Protein AF-0000000086129970 (afdb_homodimer)

Solvent-accessible surface area (backbone atoms only — not comparable to full-atom values): 20058 Å² total; per-residue (Å²): 124,84,71,70,52,75,47,80,44,80,54,98,90,48,38,33,34,40,33,44,43,71,89,73,56,58,63,66,61,52,37,52,46,28,53,32,78,85,30,66,66,49,63,55,62,57,71,70,55,44,50,48,29,55,74,30,36,48,48,42,35,30,26,45,50,43,75,61,57,70,84,74,54,55,85,82,52,65,85,61,85,54,56,46,72,43,78,46,32,34,35,34,29,41,23,25,82,36,40,42,32,38,52,43,78,62,51,60,43,74,94,60,53,95,69,57,51,68,58,52,51,50,51,56,53,45,54,57,54,71,66,34,76,57,16,27,35,34,37,34,76,45,59,46,69,68,57,49,51,51,42,29,72,73,60,57,36,41,54,44,69,80,73,45,80,58,86,58,55,42,52,32,30,26,75,30,83,45,40,71,120,125,84,70,68,52,75,47,78,45,80,54,97,90,48,40,34,34,42,33,44,42,72,90,74,54,57,63,66,64,52,35,50,44,28,54,31,78,85,31,68,66,49,61,54,63,56,70,70,54,44,51,48,29,54,74,30,36,49,48,42,35,30,25,44,49,42,74,61,56,70,85,75,53,54,86,82,52,66,84,60,86,54,59,48,73,42,78,45,31,33,36,33,30,40,23,25,84,37,38,41,34,38,52,44,76,64,51,61,42,74,94,60,53,96,67,57,50,68,59,52,51,50,50,57,52,45,55,57,55,72,67,35,76,55,17,28,35,36,38,34,76,44,58,46,69,69,58,48,52,51,43,29,72,74,59,58,35,42,53,43,70,79,72,45,80,58,86,57,54,40,53,33,29,26,75,32,83,44,40,72,120

Radius of gyration: 23.15 Å; Cα contacts (8 Å, |Δi|>4): 644; chains: 2; bounding box: 37×80×66 Å

Sequence (362 aa):
MAGPHSWTHHGVDATYMCSTDSTILDLQALNAALGSDMLWWATALSEDRLKTMVDNCLVFAVYHVQVASLFSIRPIDPVADSQKRTMIGAARLITDRVTFGYLTDVYMLKEHQQRGLGTFLMKCLNEVLDSWPDLRALWILSSSPESRKLYEKIFGTVDFFEENSDPNLRLLEKKGPRSNHMAGPHSWTHHGVDATYMCSTDSTILDLQALNAALGSDMLWWATALSEDRLKTMVDNCLVFAVYHVQVASLFSIRPIDPVADSQKRTMIGAARLITDRVTFGYLTDVYMLKEHQQRGLGTFLMKCLNEVLDSWPDLRALWILSSSPESRKLYEKIFGTVDFFEENSDPNLRLLEKKGPRSNH

Secondary structure (DSSP, 8-state):
-----EEEEE-SS-EEEEE--GGG--HHHHHHHHTSGGGTT-----HHHHHHHHHTSEEEEEEEEEEPPGGGS-TTS-----EEEEEEEEEEEEE-SSSEEEEEEEEE-GGG-SSSHHHHHHHHHHHHHHT-TT--EEEEEE--HHHHHHHHHHH--EEHHHH---TT-EEEEEE-TT---/-----EEEEE-SS-EEEEE--GGG--HHHHHHHHTSGGGTT-----HHHHHHHHHTSEEEEEEEEEE--GGGS-TTS-----EEEEEEEEEEEEE-SSSEEEEEEEEE-GGG-SSSHHHHHHHHHHHHHHT-TT--EEEEEE--HHHHHHHHHHH--EEHHHH---TT-EEEEEE-TT---

pLDDT: mean 92.07, std 13.01, range [46.22, 98.94]

Structure (mmCIF, N/CA/C/O backbone):
data_AF-0000000086129970-model_v1
#
loop_
_entity.id
_entity.type
_entity.pdbx_description
1 polymer 'N-acetyltransferase domain-containing protein'
#
loop_
_atom_site.group_PDB
_atom_site.id
_atom_site.type_symbol
_atom_site.label_atom_id
_atom_site.label_alt_id
_a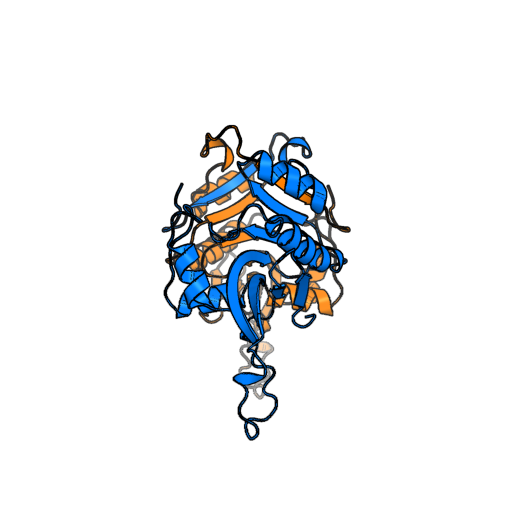tom_site.label_comp_id
_atom_site.label_asym_id
_atom_site.label_entity_id
_atom_site.label_seq_id
_atom_site.pdbx_PDB_ins_code
_atom_site.Cartn_x
_atom_site.Cartn_y
_atom_site.Cartn_z
_atom_site.occupancy
_atom_site.B_iso_or_equiv
_atom_site.auth_seq_id
_atom_site.auth_comp_id
_atom_site.auth_asym_id
_atom_site.auth_atom_id
_atom_site.pdbx_PDB_model_num
ATOM 1 N N . MET A 1 1 ? 14.492 -2.273 9.852 1 52.62 1 MET A N 1
ATOM 2 C CA . MET A 1 1 ? 13.883 -1.057 9.32 1 52.62 1 MET A CA 1
ATOM 3 C C . MET A 1 1 ? 14.492 0.183 9.969 1 52.62 1 MET A C 1
ATOM 5 O O . MET A 1 1 ? 14.914 0.141 11.125 1 52.62 1 MET A O 1
ATOM 9 N N . ALA A 1 2 ? 14.867 1.082 9.117 1 64.81 2 ALA A N 1
ATOM 10 C CA . ALA A 1 2 ? 15.438 2.271 9.75 1 64.81 2 ALA A CA 1
ATOM 11 C C . ALA A 1 2 ? 14.508 2.809 10.836 1 64.81 2 ALA A C 1
ATOM 13 O O . ALA A 1 2 ? 13.289 2.686 10.734 1 64.81 2 ALA A O 1
ATOM 14 N N . GLY A 1 3 ? 14.914 3.035 11.969 1 82 3 GLY A N 1
ATOM 15 C CA . GLY A 1 3 ? 14.195 3.643 13.078 1 82 3 GLY A CA 1
ATOM 16 C C . GLY A 1 3 ? 13.406 4.875 12.672 1 82 3 GLY A C 1
ATOM 17 O O . GLY A 1 3 ? 13.438 5.285 11.508 1 82 3 GLY A O 1
ATOM 18 N N . PRO A 1 4 ? 12.617 5.332 13.539 1 93.62 4 PRO A N 1
ATOM 19 C CA . PRO A 1 4 ? 11.828 6.539 13.273 1 93.62 4 PRO A CA 1
ATOM 20 C C . PRO A 1 4 ? 12.695 7.746 12.922 1 93.62 4 PRO A C 1
ATOM 22 O O . PRO A 1 4 ? 13.859 7.816 13.336 1 93.62 4 PRO A O 1
ATOM 25 N N . HIS A 1 5 ? 12.188 8.57 12.109 1 95.81 5 HIS A N 1
ATOM 26 C CA . HIS A 1 5 ? 12.812 9.828 11.727 1 95.81 5 HIS A CA 1
ATOM 27 C C . HIS A 1 5 ? 12.031 11.016 12.273 1 95.81 5 HIS A C 1
ATOM 29 O O . HIS A 1 5 ? 10.812 10.938 12.438 1 95.81 5 HIS A O 1
ATOM 35 N N . SER A 1 6 ? 12.75 12.094 12.547 1 97.31 6 SER A N 1
ATOM 36 C CA . SER A 1 6 ? 12.125 13.359 12.938 1 97.31 6 SER A CA 1
ATOM 37 C C . SER A 1 6 ? 12.852 14.547 12.312 1 97.31 6 SER A C 1
ATOM 39 O O . SER A 1 6 ? 14.078 14.539 12.195 1 97.31 6 SER A O 1
ATOM 41 N N . TRP A 1 7 ? 12.086 15.547 11.984 1 98.19 7 TRP A N 1
ATOM 42 C CA . TRP A 1 7 ? 12.555 16.797 11.391 1 98.19 7 TRP A CA 1
ATOM 43 C C . TRP A 1 7 ? 11.969 18 12.125 1 98.19 7 TRP A C 1
ATOM 45 O O . TRP A 1 7 ? 10.883 17.906 12.695 1 98.19 7 TRP A O 1
ATOM 55 N N . THR A 1 8 ? 12.688 19.078 12.047 1 97.12 8 THR A N 1
ATOM 56 C CA . THR A 1 8 ? 12.195 20.312 12.648 1 97.12 8 THR A CA 1
ATOM 57 C C . THR A 1 8 ? 12.102 21.422 11.602 1 97.12 8 THR A C 1
ATOM 59 O O . THR A 1 8 ? 12.977 21.531 10.734 1 97.12 8 THR A O 1
ATOM 62 N N . HIS A 1 9 ? 11.039 22.156 11.695 1 96.44 9 HIS A N 1
ATOM 63 C CA . HIS A 1 9 ? 10.797 23.328 10.859 1 96.44 9 HIS A CA 1
ATOM 64 C C . HIS A 1 9 ? 10.539 24.562 11.711 1 96.44 9 HIS A C 1
ATOM 66 O O . HIS A 1 9 ? 9.578 24.609 12.484 1 96.44 9 HIS A O 1
ATOM 72 N N . HIS A 1 10 ? 11.383 25.578 11.516 1 94.06 10 HIS A N 1
ATOM 73 C CA . HIS A 1 10 ? 11.203 26.828 12.234 1 94.06 10 HIS A CA 1
ATOM 74 C C . HIS A 1 10 ? 10.477 27.859 11.367 1 94.06 10 HIS A C 1
ATOM 76 O O . HIS A 1 10 ? 11.047 28.391 10.414 1 94.06 10 HIS A O 1
ATOM 82 N N . GLY A 1 11 ? 9.203 28.031 11.711 1 88 11 GLY A N 1
ATOM 83 C CA . GLY A 1 11 ? 8.453 29.094 11.047 1 88 11 GLY A CA 1
ATOM 84 C C . GLY A 1 11 ? 8.703 30.469 11.641 1 88 11 GLY A C 1
ATOM 85 O O . GLY A 1 11 ? 9.609 30.641 12.453 1 88 11 GLY A O 1
ATOM 86 N N . VAL A 1 12 ? 7.969 31.469 11.172 1 84.75 12 VAL A N 1
ATOM 87 C CA . VAL A 1 12 ? 8.141 32.844 11.617 1 84.75 12 VAL A CA 1
ATOM 88 C C . VAL A 1 12 ? 7.816 32.969 13.102 1 84.75 12 VAL A C 1
ATOM 90 O O . VAL A 1 12 ? 8.586 33.562 13.867 1 84.75 12 VAL A O 1
ATOM 93 N N . ASP A 1 13 ? 6.688 32.25 13.625 1 84.62 13 ASP A N 1
ATOM 94 C CA . ASP A 1 13 ? 6.242 32.469 15 1 84.62 13 ASP A CA 1
ATOM 95 C C . ASP A 1 13 ? 6.023 31.125 15.703 1 84.62 13 ASP A C 1
ATOM 97 O O . ASP A 1 13 ? 5.457 31.078 16.797 1 84.62 13 ASP A O 1
ATOM 101 N N . ALA A 1 14 ? 6.383 30.109 15.016 1 90.94 14 ALA A N 1
ATOM 102 C CA . ALA A 1 14 ? 6.102 28.797 15.602 1 90.94 14 ALA A CA 1
ATOM 103 C C . ALA A 1 14 ? 7.133 27.766 15.156 1 90.94 14 ALA A C 1
ATOM 105 O O . ALA A 1 14 ? 7.777 27.922 14.117 1 90.94 14 ALA A O 1
ATOM 106 N N . THR A 1 15 ? 7.273 26.781 16.016 1 95.12 15 THR A N 1
ATOM 107 C CA . THR A 1 15 ? 8.109 25.641 15.664 1 95.12 15 THR A CA 1
ATOM 108 C C . THR A 1 15 ? 7.258 24.406 15.391 1 95.12 15 THR A C 1
ATOM 110 O O . THR A 1 15 ? 6.293 24.141 16.109 1 95.12 15 THR A O 1
ATOM 113 N N . TYR A 1 16 ? 7.66 23.688 14.352 1 97.19 16 TYR A N 1
ATOM 114 C CA . TYR A 1 16 ? 6.941 22.469 13.977 1 97.19 16 TYR A CA 1
ATOM 115 C C . TYR A 1 16 ? 7.891 21.281 13.875 1 97.19 16 TYR A C 1
ATOM 117 O O . TYR A 1 16 ? 9.102 21.453 13.711 1 97.19 16 TYR A O 1
ATOM 125 N N . MET A 1 17 ? 7.293 20.109 14.055 1 97.88 17 MET A N 1
ATOM 126 C CA . MET A 1 17 ? 8.023 18.859 13.922 1 97.88 17 MET A CA 1
ATOM 127 C C . MET A 1 17 ? 7.258 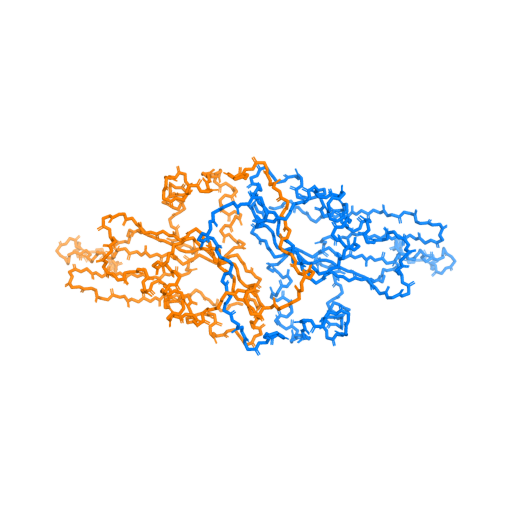17.875 13.039 1 97.88 17 MET A C 1
ATOM 129 O O . MET A 1 17 ? 6.027 17.812 13.102 1 97.88 17 MET A O 1
ATOM 133 N N . CYS A 1 18 ? 7.988 17.172 12.195 1 98.75 18 CYS A N 1
ATOM 134 C CA . CYS A 1 18 ? 7.461 16.016 11.5 1 98.75 18 CYS A CA 1
ATOM 135 C C . CYS A 1 18 ? 8.086 14.727 12.039 1 98.75 18 CYS A C 1
ATOM 137 O O . CYS A 1 18 ? 9.297 14.672 12.258 1 98.75 18 CYS A O 1
ATOM 139 N N . SER A 1 19 ? 7.285 13.758 12.281 1 98.62 19 SER A N 1
ATOM 140 C CA . SER A 1 19 ? 7.844 12.531 12.836 1 98.62 19 SER A CA 1
ATOM 141 C C . SER A 1 19 ? 7.137 11.305 12.281 1 98.62 19 SER A C 1
ATOM 143 O O . SER A 1 19 ? 5.926 11.328 12.055 1 98.62 19 SER A O 1
ATOM 145 N N . THR A 1 20 ? 7.93 10.188 12.117 1 98.44 20 THR A N 1
ATOM 146 C CA . THR A 1 20 ? 7.363 8.906 11.734 1 98.44 20 THR A CA 1
ATOM 147 C C . THR A 1 20 ? 7.289 7.961 12.93 1 98.44 20 THR A C 1
ATOM 149 O O . THR A 1 20 ? 7.004 6.773 12.773 1 98.44 20 THR A O 1
ATOM 152 N N . ASP A 1 21 ? 7.617 8.492 14.117 1 97.31 21 ASP A N 1
ATOM 153 C CA . ASP A 1 21 ? 7.602 7.684 15.328 1 97.31 21 ASP A CA 1
ATOM 154 C C . ASP A 1 21 ? 6.172 7.371 15.766 1 97.31 21 ASP A C 1
ATOM 156 O O . ASP A 1 21 ? 5.48 8.234 16.312 1 97.31 21 ASP A O 1
ATOM 160 N N . SER A 1 22 ? 5.797 6.129 15.625 1 96.31 22 SER A N 1
ATOM 161 C CA . SER A 1 22 ? 4.418 5.738 15.906 1 96.31 22 SER A CA 1
ATOM 162 C C . SER A 1 22 ? 4.133 5.754 17.406 1 96.31 22 SER A C 1
ATOM 164 O O . SER A 1 22 ? 2.975 5.785 17.812 1 96.31 22 SER A O 1
ATOM 166 N N . THR A 1 23 ? 5.125 5.777 18.266 1 95.12 23 THR A N 1
ATOM 167 C CA . THR A 1 23 ? 4.922 5.742 19.703 1 95.12 23 THR A CA 1
ATOM 168 C C . THR A 1 23 ? 4.426 7.094 20.219 1 95.12 23 THR A C 1
ATOM 170 O O . THR A 1 23 ? 3.85 7.176 21.297 1 95.12 23 THR A O 1
ATOM 173 N N . ILE A 1 24 ? 4.633 8.141 19.453 1 95.75 24 ILE A N 1
ATOM 174 C CA . ILE A 1 24 ? 4.18 9.453 19.906 1 95.75 24 ILE A CA 1
ATOM 175 C C . ILE A 1 24 ? 2.988 9.906 19.062 1 95.75 24 ILE A C 1
ATOM 177 O O . ILE A 1 24 ? 2.48 11.016 19.25 1 95.75 24 ILE A O 1
ATOM 181 N N . LEU A 1 25 ? 2.545 9.086 18.141 1 98.06 25 LEU A N 1
ATOM 182 C CA . LEU A 1 25 ? 1.421 9.414 17.281 1 98.06 25 LEU A CA 1
ATOM 183 C C . LEU A 1 25 ? 0.138 9.57 18.094 1 98.06 25 LEU A C 1
ATOM 185 O O . LEU A 1 25 ? -0.186 8.719 18.922 1 98.06 25 LEU A O 1
ATOM 189 N N . ASP A 1 26 ? -0.534 10.68 17.906 1 98.38 26 ASP A N 1
ATOM 190 C CA . ASP A 1 26 ? -1.83 10.898 18.547 1 98.38 26 ASP A CA 1
ATOM 191 C C . ASP A 1 26 ? -2.945 10.203 17.766 1 98.38 26 ASP A C 1
ATOM 193 O O . ASP A 1 26 ? -3.533 10.781 16.859 1 98.38 26 ASP A O 1
ATOM 197 N N . LEU A 1 27 ? -3.281 9.008 18.203 1 98.56 27 LEU A N 1
ATOM 198 C CA . LEU A 1 27 ? -4.246 8.18 17.484 1 98.56 27 LEU A CA 1
ATOM 199 C C . LEU A 1 27 ? -5.625 8.836 17.484 1 98.56 27 LEU A C 1
ATOM 201 O O . LEU A 1 27 ? -6.375 8.711 16.516 1 98.56 27 LEU A O 1
ATOM 205 N N . GLN A 1 28 ? -5.969 9.477 18.531 1 98.38 28 GLN A N 1
ATOM 206 C CA . GLN A 1 28 ? -7.262 10.148 18.594 1 98.38 28 GLN A CA 1
ATOM 207 C C . GLN A 1 28 ? -7.344 11.281 17.578 1 98.38 28 GLN A C 1
ATOM 209 O O . GLN A 1 28 ? -8.359 11.438 16.891 1 98.38 28 GLN A O 1
ATOM 214 N N . ALA A 1 29 ? -6.309 12.07 17.5 1 98.56 29 ALA A N 1
ATOM 215 C CA . ALA A 1 29 ? -6.273 13.164 16.531 1 98.56 29 ALA A CA 1
ATOM 216 C C . ALA A 1 29 ? -6.328 12.633 15.094 1 98.56 29 ALA A C 1
ATOM 218 O O . ALA A 1 29 ? -7.027 13.188 14.25 1 98.56 29 ALA A O 1
ATOM 219 N N . LEU A 1 30 ? -5.598 11.578 14.852 1 98.75 30 LEU A N 1
ATOM 220 C CA . LEU A 1 30 ? -5.625 10.969 13.523 1 98.75 30 LEU A CA 1
ATOM 221 C C . LEU A 1 30 ? -7.023 10.469 13.18 1 98.75 30 LEU A C 1
ATOM 223 O O . LEU A 1 30 ? -7.527 10.727 12.086 1 98.75 30 LEU A O 1
ATOM 227 N N . ASN A 1 31 ? -7.645 9.789 14.102 1 98.81 31 ASN A N 1
ATOM 228 C CA . ASN A 1 31 ? -8.977 9.234 13.875 1 98.81 31 ASN A CA 1
ATOM 229 C C . ASN A 1 31 ? -10.016 10.328 13.664 1 98.81 31 ASN A C 1
ATOM 231 O O . ASN A 1 31 ? -10.938 10.172 12.867 1 98.81 31 ASN A O 1
ATOM 235 N N . ALA A 1 32 ? -9.867 11.406 14.43 1 98.62 32 ALA A N 1
ATOM 236 C CA . ALA A 1 32 ? -10.75 12.555 14.242 1 98.62 32 ALA A CA 1
ATOM 237 C C . ALA A 1 32 ? -10.641 13.094 12.82 1 98.62 32 ALA A C 1
ATOM 239 O O . ALA A 1 32 ? -11.648 13.445 12.203 1 98.62 32 ALA A O 1
ATOM 240 N N . ALA A 1 33 ? -9.461 13.203 12.281 1 98.44 33 ALA A N 1
ATOM 241 C CA . ALA A 1 33 ? -9.266 13.648 10.906 1 98.44 33 ALA A CA 1
ATOM 242 C C . ALA A 1 33 ? -9.906 12.672 9.922 1 98.44 33 ALA A C 1
ATOM 244 O O . ALA A 1 33 ? -10.594 13.094 8.984 1 98.44 33 ALA A O 1
ATOM 245 N N . LEU A 1 34 ? -9.719 11.359 10.156 1 98.12 34 LEU A N 1
ATOM 246 C CA . LEU A 1 34 ? -10.305 10.352 9.281 1 98.12 34 LEU A CA 1
ATOM 247 C C . LEU A 1 34 ? -11.828 10.477 9.25 1 98.12 34 LEU A C 1
ATOM 249 O O . LEU A 1 34 ? -12.453 10.219 8.227 1 98.12 34 LEU A O 1
ATOM 253 N N . GLY A 1 35 ? -12.398 10.891 10.305 1 97.44 35 GLY A N 1
ATOM 254 C CA . GLY A 1 35 ? -13.844 11.008 10.414 1 97.44 35 GLY A CA 1
ATOM 255 C C . GLY A 1 35 ? -14.359 12.383 10.023 1 97.44 35 GLY A C 1
ATOM 256 O O . GLY A 1 35 ? -15.555 12.672 10.164 1 97.44 35 GLY A O 1
ATOM 257 N N . SER A 1 36 ? -13.531 13.242 9.555 1 97.31 36 SER A N 1
ATOM 258 C CA . SER A 1 36 ? -13.914 14.617 9.242 1 97.31 36 SER A CA 1
ATOM 259 C C . SER A 1 36 ? -14.086 14.812 7.734 1 97.31 36 SER A C 1
ATOM 261 O O . SER A 1 36 ? -13.766 13.922 6.949 1 97.31 36 SER A O 1
ATOM 263 N N . ASP A 1 37 ? -14.477 16.047 7.328 1 95.25 37 ASP A N 1
ATOM 264 C CA . ASP A 1 37 ? -14.68 16.391 5.926 1 95.25 37 ASP A CA 1
ATOM 265 C C . ASP A 1 37 ? -13.352 16.656 5.223 1 95.25 37 ASP A C 1
ATOM 267 O O . ASP A 1 37 ? -13.289 16.703 3.994 1 95.25 37 ASP A O 1
ATOM 271 N N . MET A 1 38 ? -12.273 16.797 5.965 1 94.38 38 MET A N 1
ATOM 272 C CA . MET A 1 38 ? -10.961 17 5.359 1 94.38 38 MET A CA 1
ATOM 273 C C . MET A 1 38 ? -10.531 15.773 4.559 1 94.38 38 MET A C 1
ATOM 275 O O . MET A 1 38 ? -9.82 15.891 3.562 1 94.38 38 MET A O 1
ATOM 279 N N . LEU A 1 39 ? -10.969 14.633 5.078 1 95.94 39 LEU A N 1
ATOM 280 C CA . LEU A 1 39 ? -10.742 13.359 4.398 1 95.94 39 LEU A CA 1
ATOM 281 C C . LEU A 1 39 ? -12.062 12.703 4.012 1 95.94 39 LEU A C 1
ATOM 283 O O . LEU A 1 39 ? -12.398 11.641 4.531 1 95.94 39 LEU A O 1
ATOM 287 N N . TRP A 1 40 ? -12.703 13.281 3.041 1 91.81 40 TRP A N 1
ATOM 288 C CA . TRP A 1 40 ? -14.07 12.922 2.682 1 91.81 40 TRP A CA 1
ATOM 289 C C . TRP A 1 40 ? -14.148 11.461 2.234 1 91.81 40 TRP A C 1
ATOM 291 O O . TRP A 1 40 ? -15.219 10.852 2.279 1 91.81 40 TRP A O 1
ATOM 301 N N . TRP A 1 41 ? -13.094 10.891 1.819 1 93 41 TRP A N 1
ATOM 302 C CA . TRP A 1 41 ? -13.094 9.523 1.304 1 93 41 TRP A CA 1
ATOM 303 C C . TRP A 1 41 ? -12.938 8.516 2.436 1 93 41 TRP A C 1
ATOM 305 O O . TRP A 1 41 ? -13.047 7.309 2.217 1 93 41 TRP A O 1
ATOM 315 N N . ALA A 1 42 ? -12.602 9.016 3.602 1 96.06 42 ALA A N 1
ATOM 316 C CA . ALA A 1 42 ? -12.297 8.141 4.73 1 96.06 42 ALA A CA 1
ATOM 317 C C . ALA A 1 42 ? -13.391 8.211 5.789 1 96.06 42 ALA A C 1
ATOM 319 O O . ALA A 1 42 ? -14.297 9.039 5.699 1 96.06 42 ALA A O 1
ATOM 320 N N . THR A 1 43 ? -13.344 7.262 6.75 1 96.5 43 THR A N 1
ATOM 321 C CA . THR A 1 43 ? -14.211 7.207 7.922 1 96.5 43 THR A CA 1
ATOM 322 C C . THR A 1 43 ? -13.414 6.824 9.164 1 96.5 43 THR A C 1
ATOM 324 O O . THR A 1 43 ? -12.414 6.109 9.078 1 96.5 43 THR A O 1
ATOM 327 N N . ALA A 1 44 ? -13.875 7.332 10.258 1 97.94 44 ALA A N 1
ATOM 328 C CA . ALA A 1 44 ? -13.234 6.953 11.516 1 97.94 44 ALA A CA 1
ATOM 329 C C . ALA A 1 44 ? -13.273 5.438 11.719 1 97.94 44 ALA A C 1
ATOM 331 O O . ALA A 1 44 ? -14.156 4.758 11.195 1 97.94 44 ALA A O 1
ATOM 332 N N . LEU A 1 45 ? -12.305 4.977 12.5 1 98.38 45 LEU A N 1
ATOM 333 C CA . LEU A 1 45 ? -12.156 3.545 12.75 1 98.38 45 LEU A CA 1
ATOM 334 C C . LEU A 1 45 ? -12.258 3.238 14.234 1 98.38 45 LEU A C 1
ATOM 336 O O . LEU A 1 45 ? -12.062 4.125 15.07 1 98.38 45 LEU A O 1
ATOM 340 N N . SER A 1 46 ? -12.602 1.973 14.516 1 98.25 46 SER A N 1
ATOM 341 C CA . SER A 1 46 ? -12.438 1.539 15.898 1 98.25 46 SER A CA 1
ATOM 342 C C . SER A 1 46 ? -10.977 1.623 16.328 1 98.25 46 SER A C 1
ATOM 344 O O . SER A 1 46 ? -10.07 1.637 15.492 1 98.25 46 SER A O 1
ATOM 346 N N . GLU A 1 47 ? -10.734 1.673 17.609 1 97.5 47 GLU A N 1
ATOM 347 C CA . GLU A 1 47 ? -9.383 1.821 18.141 1 97.5 47 GLU A CA 1
ATOM 348 C C . GLU A 1 47 ? -8.484 0.682 17.672 1 97.5 47 GLU A C 1
ATOM 350 O O . GLU A 1 47 ? -7.344 0.912 17.25 1 97.5 47 GLU A O 1
ATOM 355 N N . ASP A 1 48 ? -9 -0.492 17.719 1 97.62 48 ASP A N 1
ATOM 356 C CA . ASP A 1 48 ? -8.203 -1.655 17.344 1 97.62 48 ASP A CA 1
ATOM 357 C C . ASP A 1 48 ? -7.844 -1.629 15.859 1 97.62 48 ASP A C 1
ATOM 359 O O . ASP A 1 48 ? -6.711 -1.927 15.484 1 97.62 48 ASP A O 1
ATOM 363 N N . ARG A 1 49 ? -8.758 -1.281 14.992 1 97.81 49 ARG A N 1
ATOM 364 C CA . ARG A 1 49 ? -8.523 -1.228 13.555 1 97.81 49 ARG A CA 1
ATOM 365 C C . ARG A 1 49 ? -7.586 -0.078 13.195 1 97.81 49 ARG A C 1
ATOM 367 O O . ARG A 1 49 ? -6.758 -0.204 12.289 1 97.81 49 ARG A O 1
ATOM 374 N N . LEU A 1 50 ? -7.777 1.017 13.938 1 98.56 50 LEU A N 1
ATOM 375 C CA . LEU A 1 50 ? -6.871 2.143 13.742 1 98.56 50 LEU A CA 1
ATOM 376 C C . LEU A 1 50 ? -5.434 1.746 14.062 1 98.56 50 LEU A C 1
ATOM 378 O O . LEU A 1 50 ? -4.512 2.059 13.305 1 98.56 50 LEU A O 1
ATOM 382 N N . LYS A 1 51 ? -5.219 1.124 15.156 1 98.19 51 LYS A N 1
ATOM 383 C CA . LYS A 1 51 ? -3.885 0.674 15.539 1 98.19 51 LYS A CA 1
ATOM 384 C C . LYS A 1 51 ? -3.309 -0.289 14.508 1 98.19 51 LYS A C 1
ATOM 386 O O . LYS A 1 51 ? -2.135 -0.188 14.141 1 98.19 51 LYS A O 1
ATOM 391 N N . THR A 1 52 ? -4.137 -1.264 14.039 1 97.75 52 THR A N 1
ATOM 392 C CA . THR A 1 52 ? -3.703 -2.197 13.008 1 97.75 52 THR A CA 1
ATOM 393 C C . THR A 1 52 ? -3.27 -1.448 11.75 1 97.75 52 THR A C 1
ATOM 395 O O . THR A 1 52 ? -2.221 -1.744 11.172 1 97.75 52 THR A O 1
ATOM 398 N N . MET A 1 53 ? -4.09 -0.479 11.367 1 98.38 53 MET A N 1
ATOM 399 C CA . MET A 1 53 ? -3.785 0.313 10.18 1 98.38 53 MET A CA 1
ATOM 400 C C . MET A 1 53 ? -2.449 1.031 10.328 1 98.38 53 MET A C 1
ATOM 402 O O . MET A 1 53 ? -1.585 0.937 9.453 1 98.38 53 MET A O 1
ATOM 406 N N . VAL A 1 54 ? -2.266 1.685 11.453 1 98.31 54 VAL A N 1
ATOM 407 C CA . VAL A 1 54 ? -1.068 2.479 11.711 1 98.31 54 VAL A CA 1
ATOM 408 C C . VAL A 1 54 ? 0.155 1.565 11.766 1 98.31 54 VAL A C 1
ATOM 410 O O . VAL A 1 54 ? 1.223 1.916 11.258 1 98.31 54 VAL A O 1
ATOM 413 N N . ASP A 1 55 ? 0.003 0.378 12.312 1 97.12 55 ASP A N 1
ATOM 414 C CA . ASP A 1 55 ? 1.102 -0.573 12.453 1 97.12 55 ASP A CA 1
ATOM 415 C C . ASP A 1 55 ? 1.54 -1.106 11.094 1 97.12 55 ASP A C 1
ATOM 417 O O . ASP A 1 55 ? 2.629 -1.672 10.961 1 97.12 55 ASP A O 1
ATOM 421 N N . ASN A 1 56 ? 0.72 -0.945 10.117 1 97.62 56 ASN A N 1
ATOM 422 C CA . ASN A 1 56 ? 1.02 -1.538 8.812 1 97.62 56 ASN A CA 1
ATOM 423 C C . ASN A 1 56 ? 1.199 -0.47 7.738 1 97.62 56 ASN A C 1
ATOM 425 O O . ASN A 1 56 ? 1.141 -0.77 6.547 1 97.62 56 ASN A O 1
ATOM 429 N N . CYS A 1 57 ? 1.357 0.76 8.227 1 97.88 57 CYS A N 1
ATOM 430 C CA . CYS A 1 57 ? 1.689 1.887 7.359 1 97.88 57 CYS A CA 1
ATOM 431 C C . CYS A 1 57 ? 2.865 2.678 7.922 1 97.88 57 CYS A C 1
ATOM 433 O O . CYS A 1 57 ? 3.424 2.316 8.961 1 97.88 57 CYS A O 1
ATOM 435 N N . LEU A 1 58 ? 3.277 3.59 7.156 1 98.12 58 LEU A N 1
ATOM 436 C CA . LEU A 1 58 ? 4.172 4.645 7.629 1 98.12 58 LEU A CA 1
ATOM 437 C C . LEU A 1 58 ? 3.445 5.984 7.688 1 98.12 58 LEU A C 1
ATOM 439 O O . LEU A 1 58 ? 2.992 6.492 6.66 1 98.12 58 LEU A O 1
ATOM 443 N N . VAL A 1 59 ? 3.316 6.52 8.898 1 98.81 59 VAL A N 1
ATOM 444 C CA . VAL A 1 59 ? 2.6 7.781 9.062 1 98.81 59 VAL A CA 1
ATOM 445 C C . VAL A 1 59 ? 3.586 8.898 9.383 1 98.81 59 VAL A C 1
ATOM 447 O O . VAL A 1 59 ? 4.414 8.766 10.281 1 98.81 59 VAL A O 1
ATOM 450 N N . PHE A 1 60 ? 3.545 9.93 8.609 1 98.88 60 PHE A N 1
ATOM 451 C CA . PHE A 1 60 ? 4.238 11.18 8.898 1 98.88 60 PHE A CA 1
ATOM 452 C C . PHE A 1 60 ? 3.303 12.172 9.578 1 98.88 60 PHE A C 1
ATOM 454 O O . PHE A 1 60 ? 2.365 12.68 8.953 1 98.88 60 PHE A O 1
ATOM 461 N N . ALA A 1 61 ? 3.561 12.422 10.781 1 98.88 61 ALA A N 1
ATOM 462 C CA . ALA A 1 61 ? 2.709 13.344 11.531 1 98.88 61 ALA A CA 1
ATOM 463 C C . ALA A 1 61 ? 3.414 14.672 11.766 1 98.88 61 ALA A C 1
ATOM 465 O O . ALA A 1 61 ? 4.613 14.711 12.047 1 98.88 61 ALA A O 1
ATOM 466 N N . VAL A 1 62 ? 2.699 15.711 11.609 1 98.81 62 VAL A N 1
ATOM 467 C CA . VAL A 1 62 ? 3.215 17.062 11.867 1 98.81 62 VAL A CA 1
ATOM 468 C C . VAL A 1 62 ? 2.684 17.562 13.203 1 98.81 62 VAL A C 1
ATOM 470 O O . VAL A 1 62 ? 1.49 17.453 13.484 1 98.81 62 VAL A O 1
ATOM 473 N N . TYR A 1 63 ? 3.58 18.125 13.984 1 98.31 63 TYR A N 1
ATOM 474 C CA . TYR A 1 63 ? 3.244 18.641 15.312 1 98.31 63 TYR A CA 1
ATOM 475 C C . TYR A 1 63 ? 3.59 20.125 15.422 1 98.31 63 TYR A C 1
ATOM 477 O O . TYR A 1 63 ? 4.629 20.562 14.922 1 98.31 63 TYR A O 1
ATOM 485 N N . HIS A 1 64 ? 2.699 20.859 16.047 1 97.5 64 HIS A N 1
ATOM 486 C CA . HIS A 1 64 ? 3.064 22.141 16.609 1 97.5 64 HIS A CA 1
ATOM 487 C C . HIS A 1 64 ? 3.766 21.969 17.953 1 97.5 64 HIS A C 1
ATOM 489 O O . HIS A 1 64 ? 3.244 21.297 18.859 1 97.5 64 HIS A O 1
ATOM 495 N N . VAL A 1 65 ? 4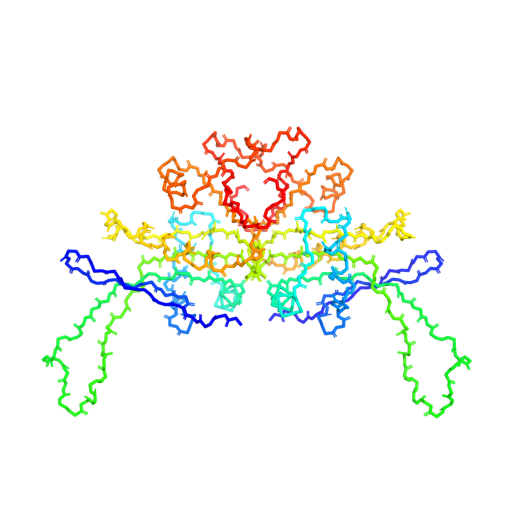.965 22.578 18.094 1 95.25 65 VAL A N 1
ATOM 496 C CA . VAL A 1 65 ? 5.777 22.391 19.281 1 95.25 65 VAL A CA 1
ATOM 497 C C . VAL A 1 65 ? 5.801 23.672 20.109 1 95.25 65 VAL A C 1
ATOM 499 O O . VAL A 1 65 ? 6.121 24.75 19.578 1 95.25 65 VAL A O 1
ATOM 502 N N . GLN A 1 66 ? 5.363 23.562 21.359 1 90.25 66 GLN A N 1
ATOM 503 C CA . GLN A 1 66 ? 5.422 24.672 22.297 1 90.25 66 GLN A CA 1
ATOM 504 C C . GLN A 1 66 ? 6.375 24.375 23.453 1 90.25 66 GLN A C 1
ATOM 506 O O . GLN A 1 66 ? 6.359 23.281 24 1 90.25 66 GLN A O 1
ATOM 511 N N . VAL A 1 67 ? 7.395 25.234 23.609 1 76.88 67 VAL A N 1
ATOM 512 C CA . VAL A 1 67 ? 8.328 25.094 24.719 1 76.88 67 VAL A CA 1
ATOM 513 C C . VAL A 1 67 ? 7.715 25.688 25.984 1 76.88 67 VAL A C 1
ATOM 515 O O . VAL A 1 67 ? 7.141 26.781 25.953 1 76.88 67 VAL A O 1
ATOM 518 N N . ALA A 1 68 ? 7.582 24.781 26.969 1 68.88 68 ALA A N 1
ATOM 519 C CA . ALA A 1 68 ? 7.086 25.297 28.234 1 68.88 68 ALA A CA 1
ATOM 520 C C . ALA A 1 68 ? 7.984 26.422 28.75 1 68.88 68 ALA A C 1
ATOM 522 O O . ALA A 1 68 ? 9.203 26.391 28.547 1 68.88 68 ALA A O 1
ATOM 523 N N . SER A 1 69 ? 7.523 27.531 28.953 1 59.31 69 SER A N 1
ATOM 524 C CA . SER A 1 69 ? 8.266 28.625 29.578 1 59.31 69 SER A CA 1
ATOM 525 C C . SER A 1 69 ? 9 28.141 30.828 1 59.31 69 SER A C 1
ATOM 527 O O . SER A 1 69 ? 8.531 27.234 31.531 1 59.31 69 SER A O 1
ATOM 529 N N . LEU A 1 70 ? 10.344 28.266 30.844 1 55.81 70 LEU A N 1
ATOM 530 C CA . LEU A 1 70 ? 11.18 28.016 32 1 55.81 70 LEU A CA 1
ATOM 531 C C . LEU A 1 70 ? 10.422 28.297 33.281 1 55.81 70 LEU A C 1
ATOM 533 O O . LEU A 1 70 ? 10.656 27.656 34.312 1 55.81 70 LEU A O 1
ATOM 537 N N . PHE A 1 71 ? 9.695 29.328 33.281 1 56.31 71 PHE A N 1
ATOM 538 C CA . PHE A 1 71 ? 9.094 29.75 34.562 1 56.31 71 PHE A CA 1
ATOM 539 C C . PHE A 1 71 ? 8.078 28.719 35.031 1 56.31 71 PHE A C 1
ATOM 541 O O . PHE A 1 71 ? 7.812 28.609 36.219 1 56.31 71 PHE A O 1
ATOM 548 N N . SER A 1 72 ? 7.59 27.906 34.219 1 53.31 72 SER A N 1
ATOM 549 C CA . SER A 1 72 ? 6.613 26.906 34.625 1 53.31 72 SER A CA 1
ATOM 550 C C . SER A 1 72 ? 7.293 25.609 35.031 1 53.31 72 SER A C 1
ATOM 552 O O . SER A 1 72 ? 6.629 24.656 35.469 1 53.31 72 SER A O 1
ATOM 554 N N . ILE A 1 73 ? 8.562 25.531 34.719 1 52.75 73 ILE A N 1
ATOM 555 C CA . ILE A 1 73 ? 9.328 24.359 35.125 1 52.75 73 ILE A CA 1
ATOM 556 C C . ILE A 1 73 ? 9.688 24.469 36.594 1 52.75 73 ILE A C 1
ATOM 558 O O . ILE A 1 73 ? 10.336 25.438 37.031 1 52.75 73 ILE A O 1
ATOM 562 N N . ARG A 1 74 ? 8.961 23.891 37.5 1 54.19 74 ARG A N 1
ATOM 563 C CA . ARG A 1 74 ? 9.352 23.844 38.906 1 54.19 74 ARG A CA 1
ATOM 564 C C . ARG A 1 74 ? 10.742 23.234 39.062 1 54.19 74 ARG A C 1
ATOM 566 O O . ARG A 1 74 ? 11.141 22.375 38.281 1 54.19 74 ARG A O 1
ATOM 573 N N . PRO A 1 75 ? 11.617 23.797 39.844 1 50.94 75 PRO A N 1
ATOM 574 C CA . PRO A 1 75 ? 12.992 23.391 40.125 1 50.94 75 PRO A CA 1
ATOM 575 C C . PRO A 1 75 ? 13.156 21.875 40.25 1 50.94 75 PRO A C 1
ATOM 577 O O . PRO A 1 75 ? 14.258 21.359 40.031 1 50.94 75 PRO A O 1
ATOM 580 N N . ILE A 1 76 ? 12.438 21.219 41.031 1 50.59 76 ILE A N 1
ATOM 581 C CA . ILE A 1 76 ? 12.633 19.812 41.344 1 50.59 76 ILE A CA 1
ATOM 582 C C . ILE A 1 76 ? 12.273 18.953 40.125 1 50.59 76 ILE A C 1
ATOM 584 O O . ILE A 1 76 ? 12.492 17.734 40.156 1 50.59 76 ILE A O 1
ATOM 588 N N . ASP A 1 77 ? 11.445 19.5 39.281 1 48.16 77 ASP A N 1
ATOM 589 C CA . ASP A 1 77 ? 11.039 18.609 38.219 1 48.16 77 ASP A CA 1
ATOM 590 C C . ASP A 1 77 ? 12.156 18.438 37.188 1 48.16 77 ASP A C 1
ATOM 592 O O . ASP A 1 77 ? 12.734 19.438 36.719 1 48.16 77 ASP A O 1
ATOM 596 N N . PRO A 1 78 ? 12.977 17.453 37.344 1 46.22 78 PRO A N 1
ATOM 597 C CA . PRO A 1 78 ? 13.992 17.266 36.312 1 46.22 78 PRO A CA 1
ATOM 598 C C . PRO A 1 78 ? 13.617 17.906 34.969 1 46.22 78 PRO A C 1
ATOM 600 O O . PRO A 1 78 ? 12.43 18.109 34.688 1 46.22 78 PRO A O 1
ATOM 603 N N . VAL A 1 79 ? 14.492 18.75 34.469 1 46.62 79 VAL A N 1
ATOM 604 C CA . VAL A 1 79 ? 14.367 19.422 33.188 1 46.62 79 VAL A CA 1
ATOM 605 C C . VAL A 1 79 ? 13.516 18.578 32.25 1 46.62 79 VAL A C 1
ATOM 607 O O . VAL A 1 79 ? 13.992 17.594 31.672 1 46.62 79 VAL A O 1
ATOM 610 N N . ALA A 1 80 ? 12.57 17.938 32.688 1 47.12 80 ALA A N 1
ATOM 611 C CA . ALA A 1 80 ? 11.727 17.266 31.703 1 47.12 80 ALA A CA 1
ATOM 612 C C . ALA A 1 80 ? 11.484 18.156 30.5 1 47.12 80 ALA A C 1
ATOM 614 O O . ALA A 1 80 ? 11.055 19.297 30.641 1 47.12 80 ALA A O 1
ATOM 615 N N . ASP A 1 81 ? 12.367 18.359 29.469 1 52.06 81 ASP A N 1
ATOM 616 C CA . ASP A 1 81 ? 12.172 18.906 28.141 1 52.06 81 ASP A CA 1
ATOM 617 C C . ASP A 1 81 ? 10.688 18.906 27.75 1 52.06 81 ASP A C 1
ATOM 619 O O . ASP A 1 81 ? 10.188 17.906 27.234 1 52.06 81 ASP A O 1
ATOM 623 N N . SER A 1 82 ? 9.867 19.562 28.562 1 62.41 82 SER A N 1
ATOM 624 C CA . SER A 1 82 ? 8.414 19.531 28.594 1 62.41 82 SER A CA 1
ATOM 625 C C . SER A 1 82 ? 7.812 20.141 27.328 1 62.41 82 SER A C 1
ATOM 627 O O . SER A 1 82 ? 7.371 21.281 27.328 1 62.41 82 SER A O 1
ATOM 629 N N . GLN A 1 83 ? 8.32 19.891 26.234 1 79.69 83 GLN A N 1
ATOM 630 C CA . GLN A 1 83 ? 7.711 20.359 24.984 1 79.69 83 GLN A CA 1
ATOM 631 C C . GLN A 1 83 ? 6.352 19.688 24.766 1 79.69 83 GLN A C 1
ATOM 633 O O . GLN A 1 83 ? 6.211 18.469 24.953 1 79.69 83 GLN A O 1
ATOM 638 N N . LYS A 1 84 ? 5.398 20.688 24.797 1 89.44 84 LYS A N 1
ATOM 639 C CA . LYS A 1 84 ? 4.082 20.188 24.406 1 89.44 84 LYS A CA 1
ATOM 640 C C . LYS A 1 84 ? 3.975 20.062 22.891 1 89.44 84 LYS A C 1
ATOM 642 O O . LYS A 1 84 ? 4.332 20.984 22.156 1 89.44 84 LYS A O 1
ATOM 647 N N . ARG A 1 85 ? 3.592 18.859 22.406 1 93.94 85 ARG A N 1
ATOM 648 C CA . ARG A 1 85 ? 3.381 18.609 20.984 1 93.94 85 ARG A CA 1
ATOM 649 C C . ARG A 1 85 ? 1.902 18.391 20.688 1 93.94 85 ARG A C 1
ATOM 651 O O . ARG A 1 85 ? 1.237 17.594 21.344 1 93.94 85 ARG A O 1
ATOM 658 N N . THR A 1 86 ? 1.444 19.172 19.766 1 97.06 86 THR A N 1
ATOM 659 C CA . THR A 1 86 ? 0.077 18.984 19.281 1 97.06 86 THR A CA 1
ATOM 660 C C . THR A 1 86 ? 0.064 18.594 17.812 1 97.06 86 THR A C 1
ATOM 662 O O . THR A 1 86 ? 0.602 19.297 16.969 1 97.06 86 THR A O 1
ATOM 665 N N . MET A 1 87 ? -0.514 17.422 17.547 1 98.5 87 MET A N 1
ATOM 666 C CA . MET A 1 87 ? -0.563 16.953 16.156 1 98.5 87 MET A CA 1
ATOM 667 C C . MET A 1 87 ? -1.525 17.797 15.336 1 98.5 87 MET A C 1
ATOM 669 O O . MET A 1 87 ? -2.689 17.953 15.711 1 98.5 87 MET A O 1
ATOM 673 N N . ILE A 1 88 ? -1.089 18.297 14.172 1 98.56 88 ILE A N 1
ATOM 674 C CA . ILE A 1 88 ? -1.892 19.266 13.43 1 98.56 88 ILE A CA 1
ATOM 675 C C . ILE A 1 88 ? -2.043 18.812 11.977 1 98.56 88 ILE A C 1
ATOM 677 O O . ILE A 1 88 ? -2.711 19.469 11.18 1 98.56 88 ILE A O 1
ATOM 681 N N . GLY A 1 89 ? -1.455 17.703 11.578 1 98.81 89 GLY A N 1
ATOM 682 C CA . GLY A 1 89 ? -1.52 17.156 10.227 1 98.81 89 GLY A CA 1
ATOM 683 C C . GLY A 1 89 ? -0.801 15.836 10.086 1 98.81 89 GLY A C 1
ATOM 684 O O . GLY A 1 89 ? -0.103 15.398 11.008 1 98.81 89 GLY A O 1
ATOM 685 N N . ALA A 1 90 ? -1.002 15.25 8.93 1 98.88 90 ALA A N 1
ATOM 686 C CA . ALA A 1 90 ? -0.335 13.977 8.688 1 98.88 90 ALA A CA 1
ATOM 687 C C . ALA A 1 90 ? -0.407 13.586 7.211 1 98.88 90 ALA A C 1
ATOM 689 O O . ALA A 1 90 ? -1.104 14.234 6.43 1 98.88 90 ALA A O 1
ATOM 690 N N . ALA A 1 91 ? 0.356 12.648 6.844 1 98.88 91 ALA A N 1
ATOM 691 C CA . ALA A 1 91 ? 0.338 11.891 5.594 1 98.88 91 ALA A CA 1
ATOM 692 C C . ALA A 1 91 ? 0.558 10.406 5.852 1 98.88 91 ALA A C 1
ATOM 694 O O . ALA A 1 91 ? 1.381 10.023 6.688 1 98.88 91 ALA A O 1
ATOM 695 N N . ARG A 1 92 ? -0.174 9.656 5.176 1 98.81 92 ARG A N 1
ATOM 696 C CA . ARG A 1 92 ? -0.085 8.211 5.359 1 98.81 92 ARG A CA 1
ATOM 697 C C . ARG A 1 92 ? 0.455 7.535 4.102 1 98.81 92 ARG A C 1
ATOM 699 O O . ARG A 1 92 ? 0.03 7.848 2.99 1 98.81 92 ARG A O 1
ATOM 706 N N . LEU A 1 93 ? 1.424 6.684 4.297 1 98.81 93 LEU A N 1
ATOM 707 C CA . LEU A 1 93 ? 2.021 5.891 3.227 1 98.81 93 LEU A CA 1
ATOM 708 C C . LEU A 1 93 ? 1.722 4.41 3.414 1 98.81 93 LEU A C 1
ATOM 710 O O . LEU A 1 93 ? 2.195 3.791 4.371 1 98.81 93 LEU A O 1
ATOM 714 N N . ILE A 1 94 ? 0.855 3.854 2.584 1 98.81 94 ILE A N 1
ATOM 715 C CA . ILE A 1 94 ? 0.683 2.406 2.531 1 98.81 94 ILE A CA 1
ATOM 716 C C . ILE A 1 94 ? 1.814 1.779 1.72 1 98.81 94 ILE A C 1
ATOM 718 O O . ILE A 1 94 ? 1.957 2.057 0.526 1 98.81 94 ILE A O 1
ATOM 722 N N . THR A 1 95 ? 2.621 0.933 2.398 1 98.69 95 THR A N 1
ATOM 723 C CA . THR A 1 95 ? 3.912 0.622 1.794 1 98.69 95 THR A CA 1
ATOM 724 C C . THR A 1 95 ? 4.422 -0.734 2.273 1 98.69 95 THR A C 1
ATOM 726 O O . THR A 1 95 ? 4.043 -1.2 3.35 1 98.69 95 THR A O 1
ATOM 729 N N . ASP A 1 96 ? 5.199 -1.329 1.45 1 98.31 96 ASP A N 1
ATOM 730 C CA . ASP A 1 96 ? 5.973 -2.5 1.851 1 98.31 96 ASP A CA 1
ATOM 731 C C . ASP A 1 96 ? 7.34 -2.096 2.391 1 98.31 96 ASP A C 1
ATOM 733 O O . ASP A 1 96 ? 8.141 -2.953 2.766 1 98.31 96 ASP A O 1
ATOM 737 N N . ARG A 1 97 ? 7.641 -0.791 2.324 1 98.06 97 ARG A N 1
ATOM 738 C CA . ARG A 1 97 ? 8.828 -0.162 2.891 1 98.06 97 ARG A CA 1
ATOM 739 C C . ARG A 1 97 ? 10.062 -0.478 2.055 1 98.06 97 ARG A C 1
ATOM 741 O O . ARG A 1 97 ? 11.195 -0.225 2.486 1 98.06 97 ARG A O 1
ATOM 748 N N . VAL A 1 98 ? 9.891 -1.034 0.872 1 98.31 98 VAL A N 1
ATOM 749 C CA . VAL A 1 98 ? 11.031 -1.413 0.047 1 98.31 98 VAL A CA 1
ATOM 750 C C . VAL A 1 98 ? 10.805 -0.952 -1.392 1 98.31 98 VAL A C 1
ATOM 752 O O . VAL A 1 98 ? 11.594 -0.175 -1.933 1 98.31 98 VAL A O 1
ATOM 755 N N . THR A 1 99 ? 9.641 -1.303 -2.014 1 98.44 99 THR A N 1
ATOM 756 C CA . THR A 1 99 ? 9.531 -1.178 -3.463 1 98.44 99 THR A CA 1
ATOM 757 C C . THR A 1 99 ? 8.445 -0.176 -3.836 1 98.44 99 THR A C 1
ATOM 759 O O . THR A 1 99 ? 8.438 0.354 -4.949 1 98.44 99 THR A O 1
ATOM 762 N N . PHE A 1 100 ? 7.551 0.029 -2.924 1 98.62 100 PHE A N 1
ATOM 763 C CA . PHE A 1 100 ? 6.352 0.746 -3.342 1 98.62 100 PHE A CA 1
ATOM 764 C C . PHE A 1 100 ? 5.758 1.533 -2.18 1 98.62 100 PHE A C 1
ATOM 766 O O . PHE A 1 100 ? 5.848 1.108 -1.026 1 98.62 100 PHE A O 1
ATOM 773 N N . GLY A 1 101 ? 5.07 2.623 -2.506 1 98.81 101 GLY A N 1
ATOM 774 C CA . GLY A 1 101 ? 4.227 3.367 -1.585 1 98.81 101 GLY A CA 1
ATOM 775 C C . GLY A 1 101 ? 3.014 3.984 -2.256 1 98.81 101 GLY A C 1
ATOM 776 O O . GLY A 1 101 ? 3.1 4.465 -3.389 1 98.81 101 GLY A O 1
ATOM 777 N N . TYR A 1 102 ? 1.972 3.984 -1.586 1 98.94 102 TYR A N 1
ATOM 778 C CA . TYR A 1 102 ? 0.776 4.738 -1.944 1 98.94 102 TYR A CA 1
ATOM 779 C C . TYR A 1 102 ? 0.492 5.828 -0.918 1 98.94 102 TYR A C 1
ATOM 781 O O . TYR A 1 102 ? 0.183 5.539 0.239 1 98.94 102 TYR A O 1
ATOM 789 N N . LEU A 1 103 ? 0.614 7.055 -1.345 1 98.88 103 LEU A N 1
ATOM 790 C CA . LEU A 1 103 ? 0.396 8.203 -0.471 1 98.88 103 LEU A CA 1
ATOM 791 C C . LEU A 1 103 ? -1.081 8.586 -0.433 1 98.88 103 LEU A C 1
ATOM 793 O O . LEU A 1 103 ? -1.688 8.836 -1.476 1 98.88 103 LEU A O 1
ATOM 797 N N . THR A 1 104 ? -1.632 8.617 0.813 1 98.25 104 THR A N 1
ATOM 798 C CA . THR A 1 104 ? -3.043 8.938 0.994 1 98.25 104 THR A CA 1
ATOM 799 C C . THR A 1 104 ? -3.277 9.609 2.346 1 98.25 104 THR A C 1
ATOM 801 O O . THR A 1 104 ? -2.342 9.789 3.127 1 98.25 104 THR A O 1
ATOM 804 N N . ASP A 1 105 ? -4.445 10.156 2.561 1 98.12 105 ASP A N 1
ATOM 805 C CA . ASP A 1 105 ? -4.898 10.719 3.83 1 98.12 105 ASP A CA 1
ATOM 806 C C . ASP A 1 105 ? -4.004 11.883 4.266 1 98.12 105 ASP A C 1
ATOM 808 O O . ASP A 1 105 ? -3.594 11.953 5.426 1 98.12 105 ASP A O 1
ATOM 812 N N . VAL A 1 106 ? -3.652 12.688 3.309 1 98.31 106 VAL A N 1
ATOM 813 C CA . VAL A 1 106 ? -2.867 13.883 3.596 1 98.31 106 VAL A CA 1
ATOM 814 C C . VAL A 1 106 ? -3.787 15.008 4.066 1 98.31 106 VAL A C 1
ATOM 816 O O . VAL A 1 106 ? -4.785 15.312 3.41 1 98.31 106 VAL A O 1
ATOM 819 N N . TYR A 1 107 ? -3.439 15.617 5.25 1 98.06 107 TYR A N 1
ATOM 820 C CA . TYR A 1 107 ? -4.238 16.75 5.707 1 98.06 107 TYR A CA 1
ATOM 821 C C . TYR A 1 107 ? -3.412 17.672 6.598 1 98.06 107 TYR A C 1
ATOM 823 O O . TYR A 1 107 ? -2.359 17.281 7.105 1 98.06 107 TYR A O 1
ATOM 831 N N . MET A 1 108 ? -3.834 18.828 6.719 1 98.12 108 MET A N 1
ATOM 832 C CA . MET A 1 108 ? -3.402 19.859 7.664 1 98.12 108 MET A CA 1
ATOM 833 C C . MET A 1 108 ? -4.602 20.594 8.25 1 98.12 108 MET A C 1
ATOM 835 O O . MET A 1 108 ? -5.516 20.984 7.516 1 98.12 108 MET A O 1
ATOM 839 N N . LEU A 1 109 ? -4.613 20.766 9.57 1 98 109 LEU A N 1
ATOM 840 C CA . LEU A 1 109 ? -5.707 21.531 10.156 1 98 109 LEU A CA 1
ATOM 841 C C . LEU A 1 109 ? -5.785 22.922 9.555 1 98 109 LEU A C 1
ATOM 843 O O . LEU A 1 109 ? -4.754 23.547 9.289 1 98 109 LEU A O 1
ATOM 847 N N . LYS A 1 110 ? -6.938 23.375 9.422 1 96.25 110 LYS A N 1
ATOM 848 C CA . LYS A 1 110 ? -7.227 24.609 8.703 1 96.25 110 LYS A CA 1
ATOM 849 C C . LYS A 1 110 ? -6.422 25.766 9.273 1 96.25 110 LYS A C 1
ATOM 851 O O . LYS A 1 110 ? -5.836 26.547 8.516 1 96.25 110 LYS A O 1
ATOM 856 N N . GLU A 1 111 ? -6.375 25.859 10.555 1 95 111 GLU A N 1
ATOM 857 C CA . GLU A 1 111 ? -5.719 26.984 11.227 1 95 111 GLU A CA 1
ATOM 858 C C . GLU A 1 111 ? -4.219 27 10.945 1 95 111 GLU A C 1
ATOM 860 O O . GLU A 1 111 ? -3.545 28 11.188 1 95 111 GLU A O 1
ATOM 865 N N . HIS A 1 112 ? -3.699 25.938 10.391 1 95.5 112 HIS A N 1
ATOM 866 C CA . HIS A 1 112 ? -2.262 25.844 10.172 1 95.5 112 HIS A CA 1
ATOM 867 C C . HIS A 1 112 ? -1.935 25.766 8.68 1 95.5 112 HIS A C 1
ATOM 869 O O . HIS A 1 112 ? -0.789 25.5 8.305 1 95.5 112 HIS A O 1
ATOM 875 N N . GLN A 1 113 ? -2.85 25.969 7.84 1 94.06 113 GLN A N 1
ATOM 876 C CA . GLN A 1 113 ? -2.643 25.922 6.395 1 94.06 113 GLN A CA 1
ATOM 877 C C . GLN A 1 113 ? -2.047 27.234 5.883 1 94.06 113 GLN A C 1
ATOM 879 O O . GLN A 1 113 ? -1.984 28.219 6.617 1 94.06 113 GLN A O 1
ATOM 884 N N . GLN A 1 114 ? -1.508 27.156 4.695 1 92 114 GLN A N 1
ATOM 885 C CA . GLN A 1 114 ? -0.923 28.297 4.004 1 92 114 GLN A CA 1
ATOM 886 C C . GLN A 1 114 ? 0.289 28.844 4.762 1 92 114 GLN A C 1
ATOM 888 O O . GLN A 1 114 ? 0.483 30.047 4.852 1 92 114 GLN A O 1
ATOM 893 N N . ARG A 1 115 ? 0.996 27.953 5.352 1 93.5 115 ARG A N 1
ATOM 894 C CA . ARG A 1 115 ? 2.207 28.312 6.082 1 93.5 115 ARG A CA 1
ATOM 895 C C . ARG A 1 115 ? 3.406 27.516 5.578 1 93.5 115 ARG A C 1
ATOM 897 O O . ARG A 1 115 ? 4.434 27.438 6.258 1 93.5 115 ARG A O 1
ATOM 904 N N . GLY A 1 116 ? 3.182 26.812 4.504 1 95.06 116 GLY A N 1
ATOM 905 C CA . GLY A 1 116 ? 4.27 26.031 3.92 1 95.06 116 GLY A CA 1
ATOM 906 C C . GLY A 1 116 ? 4.445 24.672 4.559 1 95.06 116 GLY A C 1
ATOM 907 O O . GLY A 1 116 ? 5.41 23.969 4.266 1 95.06 116 GLY A O 1
ATOM 908 N N . LEU A 1 117 ? 3.566 24.25 5.402 1 97.19 117 LEU A N 1
ATOM 909 C CA . LEU A 1 117 ? 3.715 23 6.156 1 97.19 117 LEU A CA 1
ATOM 910 C C . LEU A 1 117 ? 3.455 21.797 5.266 1 97.19 117 LEU A C 1
ATOM 912 O O . LEU A 1 117 ? 3.994 20.703 5.512 1 97.19 117 LEU A O 1
ATOM 916 N N . GLY A 1 118 ? 2.59 21.984 4.266 1 97.12 118 GLY A N 1
ATOM 917 C CA . GLY A 1 118 ? 2.432 20.922 3.289 1 97.12 118 GLY A CA 1
ATOM 918 C C . GLY A 1 118 ? 3.723 20.578 2.568 1 97.12 118 GLY A C 1
ATOM 919 O O . GLY A 1 118 ? 4.059 19.406 2.412 1 97.12 118 GLY A O 1
ATOM 920 N N . THR A 1 119 ? 4.41 21.609 2.15 1 97.62 119 THR A N 1
ATOM 921 C CA . THR A 1 119 ? 5.703 21.438 1.5 1 97.62 119 THR A CA 1
ATOM 922 C C . THR A 1 119 ? 6.695 20.766 2.441 1 97.62 119 THR A C 1
ATOM 924 O O . THR A 1 119 ? 7.402 19.828 2.045 1 97.62 119 THR A O 1
ATOM 927 N N . PHE A 1 120 ? 6.727 21.281 3.684 1 98.5 120 PHE A N 1
ATOM 928 C CA . PHE A 1 120 ? 7.586 20.688 4.707 1 98.5 120 PHE A CA 1
ATOM 929 C C . PHE A 1 120 ? 7.301 19.203 4.871 1 98.5 120 PHE A C 1
ATOM 931 O O . PHE A 1 120 ? 8.219 18.391 4.832 1 98.5 120 PHE A O 1
ATOM 938 N N . LEU A 1 121 ? 6.07 18.812 4.973 1 98.62 121 LEU A N 1
ATOM 939 C CA . LEU A 1 121 ? 5.629 17.438 5.141 1 98.62 121 LEU A CA 1
ATOM 940 C C . LEU A 1 121 ? 6.07 16.578 3.959 1 98.62 121 LEU A C 1
ATOM 942 O O . LEU A 1 121 ? 6.629 15.5 4.148 1 98.62 121 LEU A O 1
ATOM 946 N N . MET A 1 122 ? 5.922 17.047 2.74 1 98.69 122 MET A N 1
ATOM 947 C CA . MET A 1 122 ? 6.273 16.281 1.544 1 98.69 122 MET A CA 1
ATOM 948 C C . MET A 1 122 ? 7.785 16.141 1.421 1 98.69 122 MET A C 1
ATOM 950 O O . MET A 1 122 ? 8.273 15.109 0.947 1 98.69 122 MET A O 1
ATOM 954 N N . LYS A 1 123 ? 8.516 17.156 1.829 1 98.75 123 LYS A N 1
ATOM 955 C CA . LYS A 1 123 ? 9.969 17.047 1.808 1 98.75 123 LYS A CA 1
ATOM 956 C C . LYS A 1 123 ? 10.453 15.977 2.775 1 98.75 123 LYS A C 1
ATOM 958 O O . LYS A 1 123 ? 11.391 15.242 2.471 1 98.75 123 LYS A O 1
ATOM 963 N N . CYS A 1 124 ? 9.883 15.93 3.982 1 98.81 124 CYS A N 1
ATOM 964 C CA . CYS A 1 124 ? 10.211 14.867 4.93 1 98.81 124 CYS A CA 1
ATOM 965 C C . CYS A 1 124 ? 9.969 13.5 4.316 1 98.81 124 CYS A C 1
ATOM 967 O O . CYS A 1 124 ? 10.82 12.617 4.395 1 98.81 124 CYS A O 1
ATOM 969 N N . LEU A 1 125 ? 8.805 13.336 3.693 1 98.75 125 LEU A N 1
ATOM 970 C CA . LEU A 1 125 ? 8.438 12.078 3.057 1 98.75 125 LEU A CA 1
ATOM 971 C C . LEU A 1 125 ? 9.414 11.734 1.933 1 98.75 125 LEU A C 1
ATOM 973 O O . LEU A 1 125 ? 9.875 10.594 1.834 1 98.75 125 LEU A O 1
ATOM 977 N N . ASN A 1 126 ? 9.75 12.695 1.148 1 98.69 126 ASN A N 1
ATOM 978 C CA . ASN A 1 126 ? 10.656 12.461 0.023 1 98.69 126 ASN A CA 1
ATOM 979 C C . ASN A 1 126 ? 12.031 12.008 0.492 1 98.69 126 ASN A C 1
ATOM 981 O O . ASN A 1 126 ? 12.688 11.211 -0.173 1 98.69 126 ASN A O 1
ATOM 985 N N . GLU A 1 127 ? 12.492 12.602 1.545 1 98.44 127 GLU A N 1
ATOM 986 C CA . GLU A 1 127 ? 13.789 12.203 2.092 1 98.44 127 GLU A CA 1
ATOM 987 C C . GLU A 1 127 ? 13.805 10.711 2.432 1 98.44 127 GLU A C 1
ATOM 989 O O . GLU A 1 127 ? 14.781 10.016 2.15 1 98.44 127 GLU A O 1
ATOM 994 N N . VAL A 1 128 ? 12.75 10.227 3.021 1 98.19 128 VAL A N 1
ATOM 995 C CA . VAL A 1 128 ? 12.656 8.812 3.375 1 98.19 128 VAL A CA 1
ATOM 996 C C . VAL A 1 128 ? 12.602 7.969 2.107 1 98.19 128 VAL A C 1
ATOM 998 O O . VAL A 1 128 ? 13.328 6.98 1.982 1 98.19 128 VAL A O 1
ATOM 1001 N N . LEU A 1 129 ? 11.828 8.336 1.158 1 97.94 129 LEU A N 1
ATOM 1002 C CA . LEU A 1 129 ? 11.695 7.59 -0.09 1 97.94 129 LEU A CA 1
ATOM 1003 C C . LEU A 1 129 ? 13.023 7.539 -0.836 1 97.94 129 LEU A C 1
ATOM 1005 O O . LEU A 1 129 ? 13.383 6.504 -1.399 1 97.94 129 LEU A O 1
ATOM 1009 N N . ASP A 1 130 ? 13.719 8.648 -0.823 1 97.5 130 ASP A N 1
ATOM 1010 C CA . ASP A 1 130 ? 14.992 8.742 -1.537 1 97.5 130 ASP A CA 1
ATOM 1011 C C . ASP A 1 130 ? 16.031 7.793 -0.935 1 97.5 130 ASP A C 1
ATOM 1013 O O . ASP A 1 130 ? 17.031 7.469 -1.58 1 97.5 130 ASP A O 1
ATOM 1017 N N . SER A 1 131 ? 15.781 7.43 0.248 1 97.31 131 SER A N 1
ATOM 1018 C CA . SER A 1 131 ? 16.719 6.531 0.905 1 97.31 131 SER A CA 1
ATOM 1019 C C . SER A 1 131 ? 16.453 5.078 0.537 1 97.31 131 SER A C 1
ATOM 1021 O O . SER A 1 131 ? 17.203 4.184 0.934 1 97.31 131 SER A O 1
ATOM 1023 N N . TRP A 1 132 ? 15.414 4.734 -0.206 1 97.38 132 TRP A N 1
ATOM 1024 C CA . TRP A 1 132 ? 15.062 3.377 -0.604 1 97.38 132 TRP A CA 1
ATOM 1025 C C . TRP A 1 132 ? 15.695 3.021 -1.946 1 97.38 132 TRP A C 1
ATOM 1027 O O . TRP A 1 132 ? 15.164 3.371 -3.002 1 97.38 132 TRP A O 1
ATOM 1037 N N . PRO A 1 133 ? 16.703 2.227 -1.946 1 97.31 133 PRO A N 1
ATOM 1038 C CA . PRO A 1 133 ? 17.406 1.942 -3.199 1 97.31 133 PRO A CA 1
ATOM 1039 C C . PRO A 1 133 ? 16.594 1.052 -4.141 1 97.31 133 PRO A C 1
ATOM 1041 O O . PRO A 1 133 ? 16.859 1.023 -5.348 1 97.31 133 PRO A O 1
ATOM 1044 N N . ASP A 1 134 ? 15.578 0.312 -3.615 1 98 134 ASP A N 1
ATOM 1045 C CA . ASP A 1 134 ? 14.82 -0.623 -4.445 1 98 134 ASP A CA 1
ATOM 1046 C C . ASP A 1 134 ? 13.414 -0.098 -4.719 1 98 134 ASP A C 1
ATOM 1048 O O . ASP A 1 134 ? 12.539 -0.848 -5.16 1 98 134 ASP A O 1
ATOM 1052 N N . LEU A 1 135 ? 13.195 1.191 -4.422 1 98.44 135 LEU A N 1
ATOM 1053 C CA . LEU A 1 135 ? 11.883 1.771 -4.703 1 98.44 135 LEU A CA 1
ATOM 1054 C C . LEU A 1 135 ? 11.547 1.669 -6.188 1 98.44 135 LEU A C 1
ATOM 1056 O O . LEU A 1 135 ? 12.359 2.047 -7.039 1 98.44 135 LEU A O 1
ATOM 1060 N N . ARG A 1 136 ? 10.398 1.138 -6.457 1 98.06 136 ARG A N 1
ATOM 1061 C CA . ARG A 1 136 ? 9.891 1.1 -7.824 1 98.06 136 ARG A CA 1
ATOM 1062 C C . ARG A 1 136 ? 9.023 2.32 -8.117 1 98.06 136 ARG A C 1
ATOM 1064 O O . ARG A 1 136 ? 9.188 2.967 -9.156 1 98.06 136 ARG A O 1
ATOM 1071 N N . ALA A 1 137 ? 8.125 2.592 -7.164 1 98.19 137 ALA A N 1
ATOM 1072 C CA . ALA A 1 137 ? 7.207 3.691 -7.457 1 98.19 137 ALA A CA 1
ATOM 1073 C C . ALA A 1 137 ? 6.531 4.195 -6.188 1 98.19 137 ALA A C 1
ATOM 1075 O O . ALA A 1 137 ? 6.309 3.43 -5.246 1 98.19 137 ALA A O 1
ATOM 1076 N N . LEU A 1 138 ? 6.258 5.445 -6.152 1 98.75 138 LEU A N 1
ATOM 1077 C CA . LEU A 1 138 ? 5.246 6.07 -5.309 1 98.75 138 LEU A CA 1
ATOM 1078 C C . LEU A 1 138 ? 4.027 6.477 -6.129 1 98.75 138 LEU A C 1
ATOM 1080 O O . LEU A 1 138 ? 4.164 7.109 -7.176 1 98.75 138 LEU A O 1
ATOM 1084 N N . TRP A 1 139 ? 2.877 6.117 -5.641 1 98.75 139 TRP A N 1
ATOM 1085 C CA . TRP A 1 139 ? 1.64 6.496 -6.316 1 98.75 139 TRP A CA 1
ATOM 1086 C C . TRP A 1 139 ? 0.839 7.48 -5.469 1 98.75 139 TRP A C 1
ATOM 1088 O O . TRP A 1 139 ? 0.821 7.383 -4.242 1 98.75 139 TRP A O 1
ATOM 1098 N N . ILE A 1 140 ? 0.215 8.414 -6.152 1 98.62 140 ILE A N 1
ATOM 1099 C CA . ILE A 1 140 ? -0.662 9.422 -5.551 1 98.62 140 ILE A CA 1
ATOM 1100 C C . ILE A 1 140 ? -1.894 9.617 -6.434 1 98.62 140 ILE A C 1
ATOM 1102 O O . ILE A 1 140 ? -1.773 9.828 -7.641 1 98.62 140 ILE A O 1
ATOM 1106 N N . LEU A 1 141 ? -3.031 9.516 -5.867 1 97.25 141 LEU A N 1
ATOM 1107 C CA . LEU A 1 141 ? -4.254 9.938 -6.543 1 97.25 141 LEU A CA 1
ATOM 1108 C C . LEU A 1 141 ? -4.609 11.375 -6.176 1 97.25 141 LEU A C 1
ATOM 1110 O O . LEU A 1 141 ? -4.746 11.703 -4.996 1 97.25 141 LEU A O 1
ATOM 1114 N N . SER A 1 142 ? -4.734 12.234 -7.152 1 95.62 142 SER A N 1
ATOM 1115 C CA . SER A 1 142 ? -5.016 13.633 -6.855 1 95.62 142 SER A CA 1
ATOM 1116 C C . SER A 1 142 ? -5.949 14.242 -7.898 1 95.62 142 SER A C 1
ATOM 1118 O O . SER A 1 142 ? -5.816 13.969 -9.094 1 95.62 142 SER A O 1
ATOM 1120 N N . SER A 1 143 ? -6.852 15.102 -7.402 1 93.69 143 SER A N 1
ATOM 1121 C CA . SER A 1 143 ? -7.719 15.867 -8.289 1 93.69 143 SER A CA 1
ATOM 1122 C C . SER A 1 143 ? -7.441 17.359 -8.18 1 93.69 143 SER A C 1
ATOM 1124 O O . SER A 1 143 ? -8.094 18.172 -8.844 1 93.69 143 SER A O 1
ATOM 1126 N N . SER A 1 144 ? -6.551 17.703 -7.367 1 92.25 144 SER A N 1
ATOM 1127 C CA . SER A 1 144 ? -6.223 19.109 -7.148 1 92.25 144 SER A CA 1
ATOM 1128 C C . SER A 1 144 ? -5.043 19.547 -8.008 1 92.25 144 SER A C 1
ATOM 1130 O O . SER A 1 144 ? -3.928 19.047 -7.844 1 92.25 144 SER A O 1
ATOM 1132 N N . PRO A 1 145 ? -5.262 20.562 -8.844 1 92.12 145 PRO A N 1
ATOM 1133 C CA . PRO A 1 145 ? -4.137 21.062 -9.633 1 92.12 145 PRO A CA 1
ATOM 1134 C C . PRO A 1 145 ? -3.006 21.609 -8.766 1 92.12 145 PRO A C 1
ATOM 1136 O O . PRO A 1 145 ? -1.83 21.453 -9.102 1 92.12 145 PRO A O 1
ATOM 1139 N N . GLU A 1 146 ? -3.381 22.219 -7.719 1 91.75 146 GLU A N 1
ATOM 1140 C CA . GLU A 1 146 ? -2.385 22.781 -6.812 1 91.75 146 GLU A CA 1
ATOM 1141 C C . GLU A 1 146 ? -1.526 21.688 -6.188 1 91.75 146 GLU A C 1
ATOM 1143 O O . GLU A 1 146 ? -0.3 21.797 -6.133 1 91.75 146 GLU A O 1
ATOM 1148 N N . SER A 1 147 ? -2.205 20.656 -5.738 1 93.75 147 SER A N 1
ATOM 1149 C CA . SER A 1 147 ? -1.467 19.547 -5.152 1 93.75 147 SER A CA 1
ATOM 1150 C C . SER A 1 147 ? -0.573 18.859 -6.184 1 93.75 147 SER A C 1
ATOM 1152 O O . SER A 1 147 ? 0.555 18.469 -5.875 1 93.75 147 SER A O 1
ATOM 1154 N 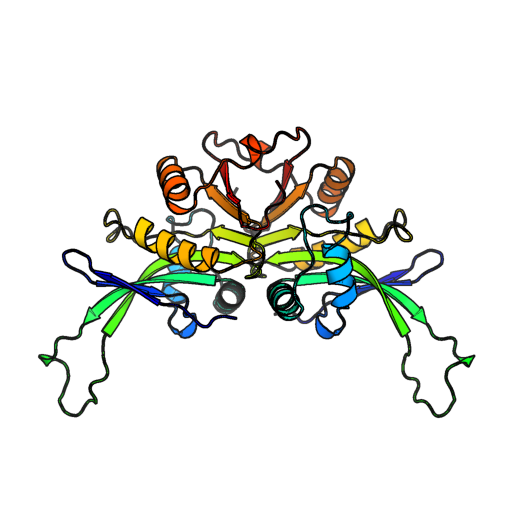N . ARG A 1 148 ? -1.056 18.766 -7.355 1 96.25 148 ARG A N 1
ATOM 1155 C CA . ARG A 1 148 ? -0.277 18.141 -8.414 1 96.25 148 ARG A CA 1
ATOM 1156 C C . ARG A 1 148 ? 1.025 18.891 -8.664 1 96.25 148 ARG A C 1
ATOM 1158 O O . ARG A 1 148 ? 2.084 18.281 -8.82 1 96.25 148 ARG A O 1
ATOM 1165 N N . LYS A 1 149 ? 0.907 20.141 -8.719 1 96.25 149 LYS A N 1
ATOM 1166 C CA . LYS A 1 149 ? 2.094 20.969 -8.914 1 96.25 149 LYS A CA 1
ATOM 1167 C C . LYS A 1 149 ? 3.096 20.766 -7.777 1 96.25 149 LYS A C 1
ATOM 1169 O O . LYS A 1 149 ? 4.301 20.656 -8.023 1 96.25 149 LYS A O 1
ATOM 1174 N N . LEU A 1 150 ? 2.627 20.703 -6.617 1 96.81 150 LEU A N 1
ATOM 1175 C CA . LEU A 1 150 ? 3.479 20.484 -5.453 1 96.81 150 LEU A CA 1
ATOM 1176 C C . LEU A 1 150 ? 4.184 19.141 -5.543 1 96.81 150 LEU A C 1
ATOM 1178 O O . LEU A 1 150 ? 5.395 19.047 -5.332 1 96.81 150 LEU A O 1
ATOM 1182 N N . TYR A 1 151 ? 3.416 18.078 -5.84 1 98.44 151 TYR A N 1
ATOM 1183 C CA . TYR A 1 151 ? 3.971 16.734 -5.926 1 98.44 151 TYR A CA 1
ATOM 1184 C C . TYR A 1 151 ? 4.996 16.641 -7.047 1 98.44 151 TYR A C 1
ATOM 1186 O O . TYR A 1 151 ? 6.027 15.977 -6.902 1 98.44 151 TYR A O 1
ATOM 1194 N N . GLU A 1 152 ? 4.684 17.328 -8.125 1 98.25 152 GLU A N 1
ATOM 1195 C CA . GLU A 1 152 ? 5.637 17.359 -9.227 1 98.25 152 GLU A CA 1
ATOM 1196 C C . GLU A 1 152 ? 6.941 18.031 -8.805 1 98.25 152 GLU A C 1
ATOM 1198 O O . GLU A 1 152 ? 8.031 17.531 -9.094 1 98.25 152 GLU A O 1
ATOM 1203 N N . LYS A 1 153 ? 6.832 19.094 -8.148 1 98.12 153 LYS A N 1
ATOM 1204 C CA . LYS A 1 153 ? 8 19.859 -7.727 1 98.12 153 LYS A CA 1
ATOM 1205 C C . LYS A 1 153 ? 8.852 19.062 -6.738 1 98.12 153 LYS A C 1
ATOM 1207 O O . LYS A 1 153 ? 10.078 19.062 -6.832 1 98.12 153 LYS A O 1
ATOM 1212 N N . ILE A 1 154 ? 8.242 18.375 -5.828 1 98.5 154 ILE A N 1
ATOM 1213 C CA . ILE A 1 154 ? 8.961 17.766 -4.719 1 98.5 154 ILE A CA 1
ATOM 1214 C C . ILE A 1 154 ? 9.375 16.344 -5.094 1 98.5 154 ILE A C 1
ATOM 1216 O O . ILE A 1 154 ? 10.508 15.93 -4.828 1 98.5 154 ILE A O 1
ATOM 1220 N N . PHE A 1 155 ? 8.461 15.609 -5.715 1 98.56 155 PHE A N 1
ATOM 1221 C CA . PHE A 1 155 ? 8.68 14.188 -5.965 1 98.56 155 PHE A CA 1
ATOM 1222 C C . PHE A 1 155 ? 9.094 13.953 -7.414 1 98.56 155 PHE A C 1
ATOM 1224 O O . PHE A 1 155 ? 9.57 12.867 -7.758 1 98.56 155 PHE A O 1
ATOM 1231 N N . GLY A 1 156 ? 8.914 14.914 -8.289 1 98.19 156 GLY A N 1
ATOM 1232 C CA . GLY A 1 156 ? 9.109 14.68 -9.711 1 98.19 156 GLY A CA 1
ATOM 1233 C C . GLY A 1 156 ? 8.062 13.766 -10.312 1 98.19 156 GLY A C 1
ATOM 1234 O O . GLY A 1 156 ? 8.367 12.938 -11.18 1 98.19 156 GLY A O 1
ATOM 1235 N N . THR A 1 157 ? 6.871 13.914 -9.828 1 98.44 157 THR A N 1
ATOM 1236 C CA . THR A 1 157 ? 5.82 13.008 -10.273 1 98.44 157 THR A CA 1
ATOM 1237 C C . THR A 1 157 ? 5.434 13.305 -11.719 1 98.44 157 THR A C 1
ATOM 1239 O O . THR A 1 157 ? 5.574 14.438 -12.188 1 98.44 157 THR A O 1
ATOM 1242 N N . VAL A 1 158 ? 4.91 12.289 -12.359 1 97.38 158 VAL A N 1
ATOM 1243 C CA . VAL A 1 158 ? 4.309 12.367 -13.688 1 97.38 158 VAL A CA 1
ATOM 1244 C C . VAL A 1 158 ? 2.924 11.719 -13.664 1 97.38 158 VAL A C 1
ATOM 1246 O O . VAL A 1 158 ? 2.58 11.008 -12.719 1 97.38 158 VAL A O 1
ATOM 1249 N N . ASP A 1 159 ? 2.182 12.055 -14.664 1 96.5 159 ASP A N 1
ATOM 1250 C CA . ASP A 1 159 ? 0.919 11.344 -14.836 1 96.5 159 ASP A CA 1
ATOM 1251 C C . ASP A 1 159 ? 1.155 9.914 -15.32 1 96.5 159 ASP A C 1
ATOM 1253 O O . ASP A 1 159 ? 1.715 9.703 -16.391 1 96.5 159 ASP A O 1
ATOM 1257 N N . PHE A 1 160 ? 0.725 8.984 -14.609 1 96.88 160 PHE A N 1
ATOM 1258 C CA . PHE A 1 160 ? 1.037 7.582 -14.867 1 96.88 160 PHE A CA 1
ATOM 1259 C C . PHE A 1 160 ? 0.512 7.148 -16.234 1 96.88 160 PHE A C 1
ATOM 1261 O O . PHE A 1 160 ? 1.236 6.527 -17 1 96.88 160 PHE A O 1
ATOM 1268 N N . PHE A 1 161 ? -0.7 7.43 -16.516 1 94.19 161 PHE A N 1
ATOM 1269 C CA . PHE A 1 161 ? -1.326 6.926 -17.719 1 94.19 161 PHE A CA 1
ATOM 1270 C C . PHE A 1 161 ? -0.885 7.734 -18.938 1 94.19 161 PHE A C 1
ATOM 1272 O O . PHE A 1 161 ? -0.959 7.258 -20.078 1 94.19 161 PHE A O 1
ATOM 1279 N N . GLU A 1 162 ? -0.462 8.953 -18.75 1 92.56 162 GLU A N 1
ATOM 1280 C CA . GLU A 1 162 ? 0.121 9.711 -19.844 1 92.56 162 GLU A CA 1
ATOM 1281 C C . GLU A 1 162 ? 1.495 9.172 -20.219 1 92.56 162 GLU A C 1
ATOM 1283 O O . GLU A 1 162 ? 1.868 9.172 -21.406 1 92.56 162 GLU A O 1
ATOM 1288 N N . GLU A 1 163 ? 2.174 8.664 -19.25 1 93.5 163 GLU A N 1
ATOM 1289 C CA . GLU A 1 163 ? 3.541 8.211 -19.484 1 93.5 163 GLU A CA 1
ATOM 1290 C C . GLU A 1 163 ? 3.564 6.758 -19.953 1 93.5 163 GLU A C 1
ATOM 1292 O O . GLU A 1 163 ? 4.582 6.285 -20.469 1 93.5 163 GLU A O 1
ATOM 1297 N N . ASN A 1 164 ? 2.51 6.027 -19.703 1 88.94 164 ASN A N 1
ATOM 1298 C CA . ASN A 1 164 ? 2.408 4.637 -20.141 1 88.94 164 ASN A CA 1
ATOM 1299 C C . ASN A 1 164 ? 1.399 4.477 -21.266 1 88.94 164 ASN A C 1
ATOM 1301 O O . ASN A 1 164 ? 0.197 4.656 -21.062 1 88.94 164 ASN A O 1
ATOM 1305 N N . SER A 1 165 ? 1.84 4.191 -22.469 1 83.12 165 SER A N 1
ATOM 1306 C CA . SER A 1 165 ? 1.062 4.266 -23.703 1 83.12 165 SER A CA 1
ATOM 1307 C C . SER A 1 165 ? 0.404 2.928 -24.016 1 83.12 165 SER A C 1
ATOM 1309 O O . SER A 1 165 ? -0.163 2.752 -25.094 1 83.12 165 SER A O 1
ATOM 1311 N N . ASP A 1 166 ? 0.476 1.979 -23.156 1 89 166 ASP A N 1
ATOM 1312 C CA . ASP A 1 166 ? -0.224 0.723 -23.406 1 89 166 ASP A CA 1
ATOM 1313 C C . ASP A 1 166 ? -1.738 0.924 -23.391 1 89 166 ASP A C 1
ATOM 1315 O O . ASP A 1 166 ? -2.314 1.221 -22.328 1 89 166 ASP A O 1
ATOM 1319 N N . PRO A 1 167 ? -2.311 0.79 -24.484 1 90.31 167 PRO A N 1
ATOM 1320 C CA . PRO A 1 167 ? -3.744 1.076 -24.562 1 90.31 167 PRO A CA 1
ATOM 1321 C C . PRO A 1 167 ? -4.586 0.089 -23.75 1 90.31 167 PRO A C 1
ATOM 1323 O O . PRO A 1 167 ? -5.762 0.351 -23.484 1 90.31 167 PRO A O 1
ATOM 1326 N N . ASN A 1 168 ? -3.992 -1.06 -23.391 1 93.12 168 ASN A N 1
ATOM 1327 C CA . ASN A 1 168 ? -4.746 -2.062 -22.641 1 93.12 168 ASN A CA 1
ATOM 1328 C C . ASN A 1 168 ? -4.578 -1.882 -21.141 1 93.12 168 ASN A C 1
ATOM 1330 O O . ASN A 1 168 ? -5.266 -2.535 -20.359 1 93.12 168 ASN A O 1
ATOM 1334 N N . LEU A 1 169 ? -3.732 -1.012 -20.734 1 95.31 169 LEU A N 1
ATOM 1335 C CA . LEU A 1 169 ? -3.432 -0.82 -19.328 1 95.31 169 LEU A CA 1
ATOM 1336 C C . LEU A 1 169 ? -4.598 -0.146 -18.609 1 95.31 169 LEU A C 1
ATOM 1338 O O . LEU A 1 169 ? -5.113 0.873 -19.078 1 95.31 169 LEU A O 1
ATOM 1342 N N . ARG A 1 170 ? -5.059 -0.793 -17.5 1 96.19 170 ARG A N 1
ATOM 1343 C CA . ARG A 1 170 ? -6.148 -0.257 -16.688 1 96.19 170 ARG A CA 1
ATOM 1344 C C . ARG A 1 170 ? -5.828 -0.351 -15.203 1 96.19 170 ARG A C 1
ATOM 1346 O O . ARG A 1 170 ? -5.18 -1.302 -14.758 1 96.19 170 ARG A O 1
ATOM 1353 N N . LEU A 1 171 ? -6.27 0.646 -14.523 1 97.31 171 LEU A N 1
ATOM 1354 C CA . LEU A 1 171 ? -6.371 0.513 -13.07 1 97.31 171 LEU A CA 1
ATOM 1355 C C . LEU A 1 171 ? -7.734 -0.045 -12.672 1 97.31 171 LEU A C 1
ATOM 1357 O O . LEU A 1 171 ? -8.766 0.603 -12.883 1 97.31 171 LEU A O 1
ATOM 1361 N N . LEU A 1 172 ? -7.695 -1.247 -12.141 1 98.25 172 LEU A N 1
ATOM 1362 C CA . LEU A 1 172 ? -8.922 -1.899 -11.711 1 98.25 172 LEU A CA 1
ATOM 1363 C C . LEU A 1 172 ? -9.133 -1.717 -10.211 1 98.25 172 LEU A C 1
ATOM 1365 O O . LEU A 1 172 ? -8.172 -1.714 -9.438 1 98.25 172 LEU A O 1
ATOM 1369 N N . GLU A 1 173 ? -10.438 -1.606 -9.867 1 98.38 173 GLU A N 1
ATOM 1370 C CA . GLU A 1 173 ? -10.766 -1.398 -8.461 1 98.38 173 GLU A CA 1
ATOM 1371 C C . GLU A 1 173 ? -11.867 -2.354 -8 1 98.38 173 GLU A C 1
ATOM 1373 O O . GLU A 1 173 ? -12.914 -2.451 -8.641 1 98.38 173 GLU A O 1
ATOM 1378 N N . LYS A 1 174 ? -11.578 -3.092 -6.965 1 98.56 174 LYS A N 1
ATOM 1379 C CA . LYS A 1 174 ? -12.648 -3.666 -6.148 1 98.56 174 LYS A CA 1
ATOM 1380 C C . 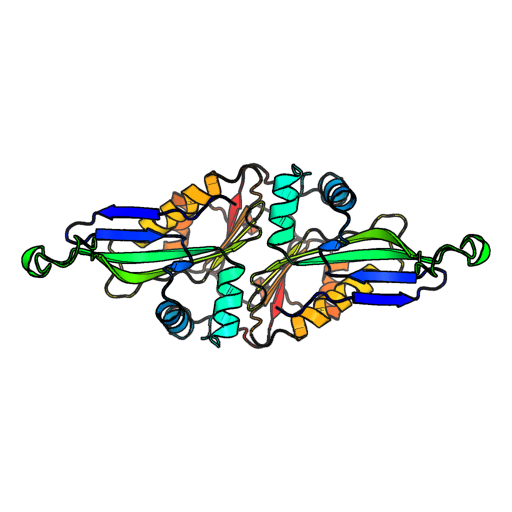LYS A 1 174 ? -13.094 -2.689 -5.066 1 98.56 174 LYS A C 1
ATOM 1382 O O . LYS A 1 174 ? -12.305 -2.305 -4.199 1 98.56 174 LYS A O 1
ATOM 1387 N N . LYS A 1 175 ? -14.359 -2.314 -5.051 1 97.31 175 LYS A N 1
ATOM 1388 C CA . LYS A 1 175 ? -14.883 -1.427 -4.02 1 97.31 175 LYS A CA 1
ATOM 1389 C C . LYS A 1 175 ? -15.242 -2.203 -2.754 1 97.31 175 LYS A C 1
ATOM 1391 O O . LYS A 1 175 ? -15.938 -3.219 -2.818 1 97.31 175 LYS A O 1
ATOM 1396 N N . GLY A 1 176 ? -14.656 -1.697 -1.658 1 97.12 176 GLY A N 1
ATOM 1397 C CA . GLY A 1 176 ? -15.008 -2.311 -0.387 1 97.12 176 GLY A CA 1
ATOM 1398 C C . GLY A 1 176 ? -16.266 -1.74 0.22 1 97.12 176 GLY A C 1
ATOM 1399 O O . GLY A 1 176 ? -16.906 -0.853 -0.361 1 97.12 176 GLY A O 1
ATOM 1400 N N . PRO A 1 177 ? -16.703 -2.309 1.347 1 96.25 177 PRO A N 1
ATOM 1401 C CA . PRO A 1 177 ? -17.922 -1.851 2.008 1 96.25 177 PRO A CA 1
ATOM 1402 C C . PRO A 1 177 ? -17.859 -0.388 2.439 1 96.25 177 PRO A C 1
ATOM 1404 O O . PRO A 1 177 ? -18.891 0.257 2.623 1 96.25 177 PRO A O 1
ATOM 1407 N N . ARG A 1 178 ? -16.609 0.179 2.541 1 94.31 178 ARG A N 1
ATOM 1408 C CA . ARG A 1 178 ? -16.484 1.557 3.002 1 94.31 178 ARG A CA 1
ATOM 1409 C C . ARG A 1 178 ? -16 2.467 1.874 1 94.31 178 ARG A C 1
ATOM 1411 O O . ARG A 1 178 ? -15.438 3.533 2.127 1 94.31 178 ARG A O 1
ATOM 1418 N N . SER A 1 179 ? -16.156 2.014 0.704 1 91.88 179 SER A N 1
ATOM 1419 C CA . SER A 1 179 ? -15.836 2.871 -0.433 1 91.88 179 SER A CA 1
ATOM 1420 C C . SER A 1 179 ? -16.75 4.09 -0.478 1 91.88 179 SER A C 1
ATOM 1422 O O . SER A 1 179 ? -17.953 3.975 -0.229 1 91.88 179 SER A O 1
ATOM 1424 N N . ASN A 1 180 ? -16.219 5.266 -0.692 1 80.44 180 ASN A N 1
ATOM 1425 C CA . ASN A 1 180 ? -17.016 6.48 -0.739 1 80.44 180 ASN A CA 1
ATOM 1426 C C . ASN A 1 180 ? -17.266 6.938 -2.176 1 80.44 180 ASN A C 1
ATOM 1428 O O . ASN A 1 180 ? -17.781 8.031 -2.404 1 80.44 180 ASN A O 1
ATOM 1432 N N . HIS A 1 181 ? -16.859 6.203 -3.107 1 70 181 HIS A N 1
ATOM 1433 C CA . HIS A 1 181 ? -17.141 6.582 -4.488 1 70 181 HIS A CA 1
ATOM 1434 C C . HIS A 1 181 ? -17.797 5.434 -5.25 1 70 181 HIS A C 1
ATOM 1436 O O . HIS A 1 181 ? -17.672 4.273 -4.855 1 70 181 HIS A O 1
ATOM 1442 N N . MET B 1 1 ? -4.219 -9.148 14.422 1 52.31 1 MET B N 1
ATOM 1443 C CA . MET B 1 1 ? -4.383 -9.539 13.023 1 52.31 1 MET B CA 1
ATOM 1444 C C . MET B 1 1 ? -4.777 -11.008 12.922 1 52.31 1 MET B C 1
ATOM 1446 O O . MET B 1 1 ? -4.406 -11.82 13.766 1 52.31 1 MET B O 1
ATOM 1450 N N . ALA B 1 2 ? -5.797 -11.211 12.148 1 64.88 2 ALA B N 1
ATOM 1451 C CA . ALA B 1 2 ? -6.156 -12.625 12.023 1 64.88 2 ALA B CA 1
ATOM 1452 C C . ALA B 1 2 ? -4.941 -13.469 11.648 1 64.88 2 ALA B C 1
ATOM 1454 O O . ALA B 1 2 ? -4.039 -12.992 10.953 1 64.88 2 ALA B O 1
ATOM 1455 N N . GLY B 1 3 ? -4.648 -14.469 12.305 1 81.88 3 GLY B N 1
ATOM 1456 C CA . GLY B 1 3 ? -3.594 -15.43 12.023 1 81.88 3 GLY B CA 1
ATOM 1457 C C . GLY B 1 3 ? -3.549 -15.859 10.57 1 81.88 3 GLY B C 1
ATOM 1458 O O . GLY B 1 3 ? -4.367 -15.414 9.758 1 81.88 3 GLY B O 1
ATOM 1459 N N . PRO B 1 4 ? -2.545 -16.531 10.227 1 93.5 4 PRO B N 1
ATOM 1460 C CA . PRO B 1 4 ? -2.416 -17.031 8.852 1 93.5 4 PRO B CA 1
ATOM 1461 C C . PRO B 1 4 ? -3.596 -17.906 8.43 1 93.5 4 PRO B C 1
ATOM 1463 O O . PRO B 1 4 ? -4.242 -18.531 9.281 1 93.5 4 PRO B O 1
ATOM 1466 N N . HIS B 1 5 ? -3.92 -17.828 7.199 1 95.62 5 HIS B N 1
ATOM 1467 C CA . HIS B 1 5 ? -4.949 -18.672 6.582 1 95.62 5 HIS B CA 1
ATOM 1468 C C . HIS B 1 5 ? -4.34 -19.672 5.605 1 95.62 5 HIS B C 1
ATOM 1470 O O . HIS B 1 5 ? -3.301 -19.391 5 1 95.62 5 HIS B O 1
ATOM 1476 N N . SER B 1 6 ? -4.996 -20.812 5.473 1 97.25 6 SER B N 1
ATOM 1477 C CA . SER B 1 6 ? -4.613 -21.812 4.477 1 97.25 6 SER B CA 1
ATOM 1478 C C . SER B 1 6 ? -5.844 -22.469 3.85 1 97.25 6 SER B C 1
ATOM 1480 O O . SER B 1 6 ? -6.848 -22.688 4.527 1 97.25 6 SER B O 1
ATOM 1482 N N . TRP B 1 7 ? -5.719 -22.781 2.6 1 98.12 7 TRP B N 1
ATOM 1483 C CA . TRP B 1 7 ? -6.75 -23.422 1.795 1 98.12 7 TRP B CA 1
ATOM 1484 C C . TRP B 1 7 ? -6.176 -24.609 1.028 1 98.12 7 TRP B C 1
ATOM 1486 O O . TRP B 1 7 ? -4.984 -24.641 0.713 1 98.12 7 TRP B O 1
ATOM 1496 N N . THR B 1 8 ? -7.043 -25.531 0.732 1 97.12 8 THR B N 1
ATOM 1497 C CA . THR B 1 8 ? -6.625 -26.688 -0.065 1 97.12 8 THR B CA 1
ATOM 1498 C C . THR B 1 8 ? -7.465 -26.797 -1.333 1 97.12 8 THR B C 1
ATOM 1500 O O . THR B 1 8 ? -8.672 -26.547 -1.308 1 97.12 8 THR B O 1
ATOM 1503 N N . HIS B 1 9 ? -6.793 -27.109 -2.393 1 96.38 9 HIS B N 1
ATOM 1504 C CA . HIS B 1 9 ? -7.414 -27.359 -3.689 1 96.38 9 HIS B CA 1
ATOM 1505 C C . HIS B 1 9 ? -7.023 -28.734 -4.227 1 96.38 9 HIS B C 1
ATOM 1507 O O . HIS B 1 9 ? -5.84 -29 -4.441 1 96.38 9 HIS B O 1
ATOM 1513 N N . HIS B 1 10 ? -8.047 -29.547 -4.48 1 94 10 HIS B N 1
ATOM 1514 C CA . HIS B 1 10 ? -7.805 -30.859 -5.047 1 94 10 HIS B CA 1
ATOM 1515 C C . HIS B 1 10 ? -8.031 -30.859 -6.555 1 94 10 HIS B C 1
ATOM 1517 O O . HIS B 1 10 ? -9.172 -30.781 -7.016 1 94 10 HIS B O 1
ATOM 1523 N N . GLY B 1 11 ? -6.898 -30.891 -7.258 1 88.06 11 GLY B N 1
ATOM 1524 C CA . GLY B 1 11 ? -6.992 -31.031 -8.703 1 88.06 11 GLY B CA 1
ATOM 1525 C C . GLY B 1 11 ? -7.184 -32.469 -9.148 1 88.06 11 GLY B C 1
ATOM 1526 O O . GLY B 1 11 ? -7.441 -33.344 -8.328 1 88.06 11 GLY B O 1
ATOM 1527 N N . VAL B 1 12 ? -7.152 -32.719 -10.453 1 84.81 12 VAL B N 1
ATOM 1528 C CA . VAL B 1 12 ? -7.379 -34.031 -11.023 1 84.81 12 VAL B CA 1
ATOM 1529 C C . VAL B 1 12 ? -6.273 -34.969 -10.57 1 84.81 12 VAL B C 1
ATOM 1531 O O . VAL B 1 12 ? -6.551 -36.094 -10.109 1 84.81 12 VAL B O 1
ATOM 1534 N N . ASP B 1 13 ? -4.926 -34.531 -10.531 1 84.5 13 ASP B N 1
ATOM 1535 C CA . ASP B 1 13 ? -3.816 -35.438 -10.258 1 84.5 13 ASP B CA 1
ATOM 1536 C C . ASP B 1 13 ? -2.885 -34.844 -9.195 1 84.5 13 ASP B C 1
ATOM 1538 O O . ASP B 1 13 ? -1.787 -35.375 -8.977 1 84.5 13 ASP B O 1
ATOM 1542 N N . ALA B 1 14 ? -3.312 -33.781 -8.664 1 90.81 14 ALA B N 1
ATOM 1543 C CA . ALA B 1 14 ? -2.412 -33.125 -7.711 1 90.81 14 ALA B CA 1
ATOM 1544 C C . ALA B 1 14 ? -3.195 -32.375 -6.648 1 90.81 14 ALA B C 1
ATOM 1546 O O . ALA B 1 14 ? -4.352 -31.984 -6.871 1 90.81 14 ALA B O 1
ATOM 1547 N N . THR B 1 15 ? -2.541 -32.25 -5.52 1 95.12 15 THR B N 1
ATOM 1548 C CA . THR B 1 15 ? -3.094 -31.406 -4.453 1 95.12 15 THR B CA 1
ATOM 1549 C C . THR B 1 15 ? -2.293 -30.109 -4.301 1 95.12 15 THR B C 1
ATOM 1551 O O . THR B 1 15 ? -1.062 -30.141 -4.359 1 95.12 15 THR B O 1
ATOM 1554 N N . TYR B 1 16 ? -3.033 -29.031 -4.113 1 97.19 16 TYR B N 1
ATOM 1555 C CA . TYR B 1 16 ? -2.398 -27.734 -3.945 1 97.19 16 TYR B CA 1
ATOM 1556 C C . TYR B 1 16 ? -2.871 -27.047 -2.664 1 97.19 16 TYR B C 1
ATOM 1558 O O . TYR B 1 16 ? -3.936 -27.391 -2.137 1 97.19 16 TYR B O 1
ATOM 1566 N N . MET B 1 17 ? -2.02 -26.172 -2.178 1 97.88 17 MET B N 1
ATOM 1567 C CA . MET B 1 17 ? -2.328 -25.359 -1.001 1 97.88 17 MET B CA 1
ATOM 1568 C C . MET B 1 17 ? -2.023 -23.891 -1.256 1 97.88 17 MET B C 1
ATOM 1570 O O . MET B 1 17 ? -1.035 -23.562 -1.913 1 97.88 17 MET B O 1
ATOM 1574 N N . CYS B 1 18 ? -2.904 -23.031 -0.788 1 98.75 18 CYS B N 1
ATOM 1575 C CA . CYS B 1 18 ? -2.621 -21.609 -0.687 1 98.75 18 CYS B CA 1
ATOM 1576 C C . CYS B 1 18 ? -2.443 -21.188 0.767 1 98.75 18 CYS B C 1
ATOM 1578 O O . CYS B 1 18 ? -3.213 -21.609 1.636 1 98.75 18 CYS B O 1
ATOM 1580 N N . SER B 1 19 ? -1.437 -20.438 1.032 1 98.62 19 SER B N 1
ATOM 1581 C CA . SER B 1 19 ? -1.207 -20.062 2.422 1 98.62 19 SER B CA 1
ATOM 1582 C C . SER B 1 19 ? -0.687 -18.625 2.525 1 98.62 19 SER B C 1
ATOM 1584 O O . SER B 1 19 ? 0.09 -18.172 1.678 1 98.62 19 SER B O 1
ATOM 1586 N N . THR B 1 20 ? -1.106 -17.922 3.631 1 98.44 20 THR B N 1
ATOM 1587 C CA . THR B 1 20 ? -0.579 -16.594 3.932 1 98.44 20 THR B CA 1
ATOM 1588 C C . THR B 1 20 ? 0.436 -16.672 5.07 1 98.44 20 THR B C 1
ATOM 1590 O O . THR B 1 20 ? 0.858 -15.633 5.594 1 98.44 20 THR B O 1
ATOM 1593 N N . ASP B 1 21 ? 0.766 -17.891 5.492 1 97.25 21 ASP B N 1
ATOM 1594 C CA . ASP B 1 21 ? 1.714 -18.078 6.586 1 97.25 21 ASP B CA 1
ATOM 1595 C C . ASP B 1 21 ? 3.139 -17.75 6.141 1 97.25 21 ASP B C 1
ATOM 1597 O O . ASP B 1 21 ? 3.77 -18.547 5.434 1 97.25 21 ASP B O 1
ATOM 1601 N N . SER B 1 22 ? 3.645 -16.672 6.648 1 96.25 22 SER B N 1
ATOM 1602 C CA . SER B 1 22 ? 4.957 -16.203 6.215 1 96.25 22 SER B CA 1
ATOM 1603 C C . SER B 1 22 ? 6.066 -17.109 6.754 1 96.25 22 SER B C 1
ATOM 1605 O O . SER B 1 22 ? 7.188 -17.094 6.242 1 96.25 22 SER B O 1
ATOM 1607 N N . THR B 1 23 ? 5.824 -17.922 7.742 1 95 23 THR B N 1
ATOM 1608 C CA . THR B 1 23 ? 6.848 -18.766 8.344 1 95 23 THR B CA 1
ATOM 1609 C C . THR B 1 23 ? 7.188 -19.938 7.43 1 95 23 THR B C 1
ATOM 1611 O O . THR B 1 23 ? 8.258 -20.547 7.551 1 95 23 THR B O 1
ATOM 1614 N N . ILE B 1 24 ? 6.309 -20.266 6.504 1 95.62 24 ILE B N 1
ATOM 1615 C CA . ILE B 1 24 ? 6.59 -21.391 5.613 1 95.62 24 ILE B CA 1
ATOM 1616 C C . ILE B 1 24 ? 6.875 -20.875 4.207 1 95.62 24 ILE B C 1
ATOM 1618 O O . ILE B 1 24 ? 7.082 -21.656 3.279 1 95.62 24 ILE B O 1
ATOM 1622 N N . LEU B 1 25 ? 6.871 -19.578 4.02 1 98.06 25 LEU B N 1
ATOM 1623 C CA . LEU B 1 25 ? 7.121 -18.969 2.717 1 98.06 25 LEU B CA 1
ATOM 1624 C C . LEU B 1 25 ? 8.539 -19.266 2.24 1 98.06 25 LEU B C 1
ATOM 1626 O O . LEU B 1 25 ? 9.5 -19.109 2.992 1 98.06 25 LEU B O 1
ATOM 1630 N N . ASP B 1 26 ? 8.656 -19.781 1.052 1 98.38 26 ASP B N 1
ATOM 1631 C CA . ASP B 1 26 ? 9.961 -20.016 0.44 1 98.38 26 ASP B CA 1
ATOM 1632 C C . ASP B 1 26 ? 10.531 -18.734 -0.15 1 98.38 26 ASP B C 1
ATOM 1634 O O . ASP B 1 26 ? 10.281 -18.422 -1.316 1 98.38 26 ASP B O 1
ATOM 1638 N N . LEU B 1 27 ? 11.352 -18.062 0.62 1 98.56 27 LEU B N 1
ATOM 1639 C CA . LEU B 1 27 ? 11.867 -16.75 0.226 1 98.56 27 LEU B CA 1
ATOM 1640 C C . LEU B 1 27 ? 12.742 -16.875 -1.017 1 98.56 27 LEU B C 1
ATOM 1642 O O . LEU B 1 27 ? 12.758 -15.969 -1.856 1 98.56 27 LEU B O 1
ATOM 1646 N N . GLN B 1 28 ? 13.461 -17.906 -1.129 1 98.31 28 GLN B N 1
ATOM 1647 C CA . GLN B 1 28 ? 14.312 -18.094 -2.303 1 98.31 28 GLN B CA 1
ATOM 1648 C C . GLN B 1 28 ? 13.469 -18.25 -3.568 1 98.31 28 GLN B C 1
ATOM 1650 O O . GLN B 1 28 ? 13.789 -17.656 -4.602 1 98.31 28 GLN B O 1
ATOM 1655 N N . ALA B 1 29 ? 12.438 -19.031 -3.488 1 98.5 29 ALA B N 1
ATOM 1656 C CA . ALA B 1 29 ? 11.547 -19.219 -4.633 1 98.5 29 ALA B CA 1
ATOM 1657 C C . ALA B 1 29 ? 10.875 -17.906 -5.02 1 98.5 29 ALA B C 1
ATOM 1659 O O . ALA B 1 29 ? 10.758 -17.578 -6.203 1 98.5 29 ALA B O 1
ATOM 1660 N N . LEU B 1 30 ? 10.445 -17.172 -4.035 1 98.75 30 LEU B N 1
ATOM 1661 C CA . LEU B 1 30 ? 9.828 -15.883 -4.301 1 98.75 30 LEU B CA 1
ATOM 1662 C C . LEU B 1 30 ? 10.812 -14.938 -4.98 1 98.75 30 LEU B C 1
ATOM 1664 O O . LEU B 1 30 ? 10.477 -14.289 -5.973 1 98.75 30 LEU B O 1
ATOM 1668 N N . ASN B 1 31 ? 12.008 -14.867 -4.465 1 98.81 31 ASN B N 1
ATOM 1669 C CA . ASN B 1 31 ? 13.031 -13.977 -5.008 1 98.81 31 ASN B CA 1
ATOM 1670 C C . ASN B 1 31 ? 13.414 -14.367 -6.434 1 98.81 31 ASN B C 1
ATOM 1672 O O . ASN B 1 31 ? 13.68 -13.508 -7.27 1 98.81 31 ASN B O 1
ATOM 1676 N N . ALA B 1 32 ? 13.484 -15.68 -6.676 1 98.62 32 ALA B N 1
ATOM 1677 C CA . ALA B 1 32 ? 13.734 -16.156 -8.031 1 98.62 32 ALA B CA 1
ATOM 1678 C C . ALA B 1 32 ? 12.664 -15.672 -9 1 98.62 32 ALA B C 1
ATOM 1680 O O . ALA B 1 32 ? 12.969 -15.273 -10.125 1 98.62 32 ALA B O 1
ATOM 1681 N N . ALA B 1 33 ? 11.43 -15.711 -8.609 1 98.44 33 ALA B N 1
ATOM 1682 C CA . ALA B 1 33 ? 10.344 -15.203 -9.445 1 98.44 33 ALA B CA 1
ATOM 1683 C C . ALA B 1 33 ? 10.484 -13.703 -9.68 1 98.44 33 ALA B C 1
ATOM 1685 O O . ALA B 1 33 ? 10.344 -13.234 -10.812 1 98.44 33 ALA B O 1
ATOM 1686 N N . LEU B 1 34 ? 10.805 -12.945 -8.617 1 98.12 34 LEU B N 1
ATOM 1687 C CA . LEU B 1 34 ? 10.992 -11.508 -8.742 1 98.12 34 LEU B CA 1
ATOM 1688 C C . LEU B 1 34 ? 12.094 -11.188 -9.75 1 98.12 34 LEU B C 1
ATOM 1690 O O . LEU B 1 34 ? 12.023 -10.18 -10.461 1 98.12 34 LEU B O 1
ATOM 1694 N N . GLY B 1 35 ? 13.062 -12 -9.836 1 97.44 35 GLY B N 1
ATOM 1695 C CA . GLY B 1 35 ? 14.188 -11.789 -10.727 1 97.44 35 GLY B CA 1
ATOM 1696 C C . GLY B 1 35 ? 13.992 -12.406 -12.102 1 97.44 35 GLY B C 1
ATOM 1697 O O . GLY B 1 35 ? 14.906 -12.391 -12.93 1 97.44 35 GLY B O 1
ATOM 1698 N N . SER B 1 36 ? 12.867 -12.938 -12.391 1 97.31 36 SER B N 1
ATOM 1699 C CA . SER B 1 36 ? 12.617 -13.633 -13.648 1 97.31 36 SER B CA 1
ATOM 1700 C C . SER B 1 36 ? 11.797 -12.773 -14.602 1 97.31 36 SER B C 1
ATOM 1702 O O . SER B 1 36 ? 11.305 -11.703 -14.219 1 97.31 36 SER B O 1
ATOM 1704 N N . ASP B 1 37 ? 11.531 -13.312 -15.828 1 95.31 37 ASP B N 1
ATOM 1705 C CA . ASP B 1 37 ? 10.758 -12.609 -16.844 1 95.31 37 ASP B CA 1
ATOM 1706 C C . ASP B 1 37 ? 9.258 -12.688 -16.562 1 95.31 37 ASP B C 1
ATOM 1708 O O . ASP B 1 37 ? 8.461 -11.961 -17.141 1 95.31 37 ASP B O 1
ATOM 1712 N N . MET B 1 38 ? 8.852 -13.539 -15.641 1 94.38 38 MET B N 1
ATOM 1713 C CA . MET B 1 38 ? 7.441 -13.641 -15.281 1 94.38 38 MET B CA 1
ATOM 1714 C C . MET B 1 38 ? 6.953 -12.352 -14.625 1 94.38 38 MET B C 1
ATOM 1716 O O . MET B 1 38 ? 5.781 -11.992 -14.758 1 94.38 38 MET B O 1
ATOM 1720 N N . LEU B 1 39 ? 7.883 -11.742 -13.914 1 95.94 39 LEU B N 1
ATOM 1721 C CA . LEU B 1 39 ? 7.625 -10.445 -13.289 1 95.94 39 LEU B CA 1
ATOM 1722 C C . LEU B 1 39 ? 8.57 -9.383 -13.844 1 95.94 39 LEU B C 1
ATOM 1724 O O . LEU B 1 39 ? 9.414 -8.859 -13.109 1 95.94 39 LEU B O 1
ATOM 1728 N N . TRP B 1 40 ? 8.336 -9.016 -15.062 1 91.75 40 TRP B N 1
ATOM 1729 C CA . TRP B 1 40 ? 9.258 -8.18 -15.82 1 91.75 40 TRP B CA 1
ATOM 1730 C C . TRP B 1 40 ? 9.43 -6.816 -15.156 1 91.75 40 TRP B C 1
ATOM 1732 O O . TRP B 1 40 ? 10.422 -6.125 -15.383 1 91.75 40 TRP B O 1
ATOM 1742 N N . TRP B 1 41 ? 8.523 -6.41 -14.359 1 93 41 TRP B N 1
ATOM 1743 C CA . TRP B 1 41 ? 8.57 -5.09 -13.734 1 93 41 TRP B CA 1
ATOM 1744 C C . TRP B 1 41 ? 9.375 -5.125 -12.438 1 93 41 TRP B C 1
ATOM 1746 O O . TRP B 1 41 ? 9.641 -4.086 -11.836 1 93 41 TRP B O 1
ATOM 1756 N N . ALA B 1 42 ? 9.695 -6.328 -12 1 96.06 42 ALA B N 1
ATOM 1757 C CA . ALA B 1 42 ? 10.359 -6.496 -10.711 1 96.06 42 ALA B CA 1
ATOM 1758 C C . ALA B 1 42 ? 11.812 -6.941 -10.898 1 96.06 42 ALA B C 1
ATOM 1760 O O . ALA B 1 42 ? 12.227 -7.254 -12.016 1 96.06 42 ALA B O 1
ATOM 1761 N N . THR B 1 43 ? 12.586 -6.875 -9.797 1 96.5 43 THR B N 1
ATOM 1762 C CA . THR B 1 43 ? 13.961 -7.363 -9.711 1 96.5 43 THR B CA 1
ATOM 1763 C C . THR B 1 43 ? 14.203 -8.086 -8.391 1 96.5 43 THR B C 1
ATOM 1765 O O . THR B 1 43 ? 13.57 -7.766 -7.379 1 96.5 43 THR B O 1
ATOM 1768 N N . ALA B 1 44 ? 15.07 -9.039 -8.469 1 97.94 44 ALA B N 1
ATOM 1769 C CA . ALA B 1 44 ? 15.438 -9.727 -7.234 1 97.94 44 ALA B CA 1
ATOM 1770 C C . ALA B 1 44 ? 15.977 -8.75 -6.191 1 97.94 44 ALA B C 1
ATOM 1772 O O . ALA B 1 44 ? 16.516 -7.699 -6.539 1 97.94 44 ALA B O 1
ATOM 1773 N N . LEU B 1 45 ? 15.812 -9.148 -4.945 1 98.38 45 LEU B N 1
ATOM 1774 C CA . LEU B 1 45 ? 16.219 -8.312 -3.82 1 98.38 45 LEU B CA 1
ATOM 1775 C C . LEU B 1 45 ? 17.266 -9.016 -2.963 1 98.38 45 LEU B C 1
ATOM 1777 O O . LEU B 1 45 ? 17.391 -10.242 -3.014 1 98.38 45 LEU B O 1
ATOM 1781 N N . SER B 1 46 ? 18.016 -8.188 -2.219 1 98.25 46 SER B N 1
ATOM 1782 C CA . SER B 1 46 ? 18.828 -8.805 -1.176 1 98.25 46 SER B CA 1
ATOM 1783 C C . SER B 1 46 ? 17.953 -9.523 -0.149 1 98.25 46 SER B C 1
ATOM 1785 O O . SER B 1 46 ? 16.766 -9.234 -0.027 1 98.25 46 SER B O 1
ATOM 1787 N N . GLU B 1 47 ? 18.531 -10.438 0.575 1 97.44 47 GLU B N 1
ATOM 1788 C CA . GLU B 1 47 ? 17.781 -11.227 1.544 1 97.44 47 GLU B CA 1
ATOM 1789 C C . GLU B 1 47 ? 17.109 -10.336 2.584 1 97.44 47 GLU B C 1
ATOM 1791 O O . GLU B 1 47 ? 15.938 -10.531 2.916 1 97.44 47 GLU B O 1
ATOM 1796 N N . ASP B 1 48 ? 17.844 -9.383 3.061 1 97.62 48 ASP B N 1
ATOM 1797 C CA . ASP B 1 48 ? 17.312 -8.508 4.102 1 97.62 48 ASP B CA 1
ATOM 1798 C C . ASP B 1 48 ? 16.141 -7.668 3.576 1 97.62 48 ASP B C 1
ATOM 1800 O O . ASP B 1 48 ? 15.133 -7.504 4.262 1 97.62 48 ASP B O 1
ATOM 1804 N N . ARG B 1 49 ? 16.234 -7.137 2.393 1 97.81 49 ARG B N 1
ATOM 1805 C CA . ARG B 1 49 ? 15.188 -6.316 1.801 1 97.81 49 ARG B CA 1
ATOM 1806 C C . ARG B 1 49 ? 13.969 -7.16 1.451 1 97.81 49 ARG B C 1
ATOM 1808 O O . ARG B 1 49 ? 12.828 -6.703 1.587 1 97.81 49 ARG B O 1
ATOM 1815 N N . LEU B 1 50 ? 14.266 -8.375 0.994 1 98.5 50 LEU B N 1
ATOM 1816 C CA . LEU B 1 50 ? 13.172 -9.305 0.722 1 98.5 50 LEU B CA 1
ATOM 1817 C C . LEU B 1 50 ? 12.375 -9.594 1.991 1 98.5 50 LEU B C 1
ATOM 1819 O O . LEU B 1 50 ? 11.148 -9.57 1.977 1 98.5 50 LEU B O 1
ATOM 1823 N N . LYS B 1 51 ? 13.023 -9.898 3.043 1 98.19 51 LYS B N 1
ATOM 1824 C CA . LYS B 1 51 ? 12.359 -10.164 4.316 1 98.19 51 LYS B CA 1
ATOM 1825 C C . LYS B 1 51 ? 11.555 -8.953 4.777 1 98.19 51 LYS B C 1
ATOM 1827 O O . LYS B 1 51 ? 10.414 -9.094 5.234 1 98.19 51 LYS B O 1
ATOM 1832 N N . THR B 1 52 ? 12.156 -7.738 4.684 1 97.75 52 THR B N 1
ATOM 1833 C CA . THR B 1 52 ? 11.445 -6.512 5.043 1 97.75 52 THR B CA 1
ATOM 1834 C C . THR B 1 52 ? 10.172 -6.359 4.215 1 97.75 52 THR B C 1
ATOM 1836 O O . THR B 1 52 ? 9.109 -6.047 4.754 1 97.75 52 THR B O 1
ATOM 1839 N N . MET B 1 53 ? 10.32 -6.605 2.92 1 98.38 53 MET B N 1
ATOM 1840 C CA . MET B 1 53 ? 9.18 -6.496 2.02 1 98.38 53 MET B CA 1
ATOM 1841 C C . MET B 1 53 ? 8.07 -7.457 2.432 1 98.38 53 MET B C 1
ATOM 1843 O O . MET B 1 53 ? 6.918 -7.051 2.586 1 98.38 53 MET B O 1
ATOM 1847 N N . VAL B 1 54 ? 8.43 -8.695 2.666 1 98.25 54 VAL B N 1
ATOM 1848 C CA . VAL B 1 54 ? 7.469 -9.742 2.998 1 98.25 54 VAL B CA 1
ATOM 1849 C C . VAL B 1 54 ? 6.812 -9.43 4.34 1 98.25 54 VAL B C 1
ATOM 1851 O O . VAL B 1 54 ? 5.609 -9.641 4.512 1 98.25 54 VAL B O 1
ATOM 1854 N N . ASP B 1 55 ? 7.559 -8.883 5.27 1 97.12 55 ASP B N 1
ATOM 1855 C CA . ASP B 1 55 ? 7.055 -8.562 6.602 1 97.12 55 ASP B CA 1
ATOM 1856 C C . ASP B 1 55 ? 6.047 -7.418 6.547 1 97.12 55 ASP B C 1
ATOM 1858 O O . ASP B 1 55 ? 5.289 -7.203 7.496 1 97.12 55 ASP B O 1
ATOM 1862 N N . ASN B 1 56 ? 6.035 -6.695 5.477 1 97.62 56 ASN B N 1
ATOM 1863 C CA . ASN B 1 56 ? 5.188 -5.508 5.406 1 97.62 56 ASN B CA 1
ATOM 1864 C C . ASN B 1 56 ? 4.133 -5.637 4.309 1 97.62 56 ASN B C 1
ATOM 1866 O O . ASN B 1 56 ? 3.553 -4.641 3.883 1 97.62 56 ASN B O 1
ATOM 1870 N N . CYS B 1 57 ? 3.994 -6.879 3.855 1 97.81 57 CYS B N 1
ATOM 1871 C CA . CYS B 1 57 ? 2.93 -7.223 2.92 1 97.81 57 CYS B CA 1
ATOM 1872 C C . CYS B 1 57 ? 2.18 -8.469 3.377 1 97.81 57 CYS B C 1
ATOM 1874 O O . CYS B 1 57 ? 2.467 -9.016 4.445 1 97.81 57 CYS B O 1
ATOM 1876 N N . LEU B 1 58 ? 1.177 -8.758 2.672 1 98.06 58 LEU B N 1
ATOM 1877 C CA . LEU B 1 58 ? 0.512 -10.055 2.762 1 98.06 58 LEU B CA 1
ATOM 1878 C C . LEU B 1 58 ? 0.745 -10.875 1.498 1 98.06 58 LEU B C 1
ATOM 1880 O O . LEU B 1 58 ? 0.339 -10.469 0.407 1 98.06 58 LEU B O 1
ATOM 1884 N N . VAL B 1 59 ? 1.43 -12.008 1.664 1 98.81 59 VAL B N 1
ATOM 1885 C CA . VAL B 1 59 ? 1.741 -12.836 0.505 1 98.81 59 VAL B CA 1
ATOM 1886 C C . VAL B 1 59 ? 0.892 -14.109 0.535 1 98.81 59 VAL B C 1
ATOM 1888 O O . VAL B 1 59 ? 0.837 -14.805 1.554 1 98.81 59 VAL B O 1
ATOM 1891 N N . PHE B 1 60 ? 0.199 -14.344 -0.521 1 98.88 60 PHE B N 1
ATOM 1892 C CA . PHE B 1 60 ? -0.476 -15.617 -0.771 1 98.88 60 PHE B CA 1
ATOM 1893 C C . PHE B 1 60 ? 0.387 -16.531 -1.637 1 98.88 60 PHE B C 1
ATOM 1895 O O . PHE B 1 60 ? 0.596 -16.25 -2.82 1 98.88 60 PHE B O 1
ATOM 1902 N N . ALA B 1 61 ? 0.85 -17.547 -1.058 1 98.88 61 ALA B N 1
ATOM 1903 C CA . ALA B 1 61 ? 1.709 -18.469 -1.794 1 98.88 61 ALA B CA 1
ATOM 1904 C C . ALA B 1 61 ? 0.971 -19.766 -2.117 1 98.88 61 ALA B C 1
ATOM 1906 O O . ALA B 1 61 ? 0.217 -20.281 -1.288 1 98.88 61 ALA B O 1
ATOM 1907 N N . VAL B 1 62 ? 1.153 -20.234 -3.285 1 98.81 62 VAL B N 1
ATOM 1908 C CA . VAL B 1 62 ? 0.567 -21.5 -3.715 1 98.81 62 VAL B CA 1
ATOM 1909 C C . VAL B 1 62 ? 1.637 -22.594 -3.715 1 98.81 62 VAL B C 1
ATOM 1911 O O . VAL B 1 62 ? 2.744 -22.391 -4.219 1 98.81 62 VAL B O 1
ATOM 1914 N N . TYR B 1 63 ? 1.272 -23.734 -3.156 1 98.31 63 TYR B N 1
ATOM 1915 C CA . TYR B 1 63 ? 2.186 -24.875 -3.051 1 98.31 63 TYR B CA 1
ATOM 1916 C C . TYR B 1 63 ? 1.609 -26.094 -3.736 1 98.31 63 TYR B C 1
ATOM 1918 O O . TYR B 1 63 ? 0.408 -26.359 -3.643 1 98.31 63 TYR B O 1
ATOM 1926 N N . HIS B 1 64 ? 2.469 -26.797 -4.438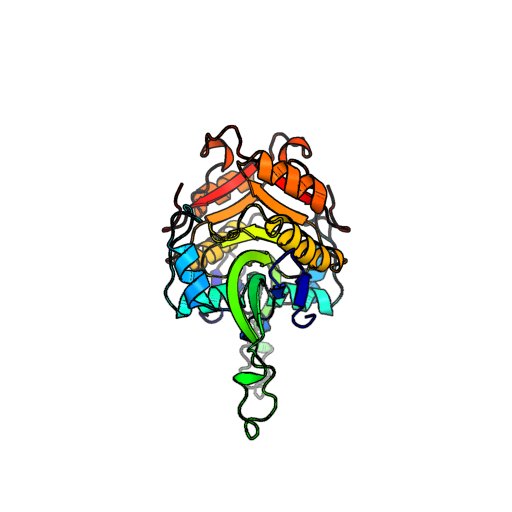 1 97.44 64 HIS B N 1
ATOM 1927 C CA . HIS B 1 64 ? 2.201 -28.188 -4.766 1 97.44 64 HIS B CA 1
ATOM 1928 C C . HIS B 1 64 ? 2.516 -29.109 -3.588 1 97.44 64 HIS B C 1
ATOM 1930 O O . HIS B 1 64 ? 3.615 -29.047 -3.033 1 97.44 64 HIS B O 1
ATOM 1936 N N . VAL B 1 65 ? 1.524 -29.938 -3.209 1 95.19 65 VAL B N 1
ATOM 1937 C CA . VAL B 1 65 ? 1.674 -30.781 -2.023 1 95.19 65 VAL B CA 1
ATOM 1938 C C . VAL B 1 65 ? 1.813 -32.25 -2.436 1 95.19 65 VAL B C 1
ATOM 1940 O O . VAL B 1 65 ? 0.982 -32.75 -3.182 1 95.19 65 VAL B O 1
ATOM 1943 N N . GLN B 1 66 ? 2.93 -32.844 -2.012 1 90.12 66 GLN B N 1
ATOM 1944 C CA . GLN B 1 66 ? 3.152 -34.281 -2.24 1 90.12 66 GLN B CA 1
ATOM 1945 C C . GLN B 1 66 ? 3.195 -35.031 -0.923 1 90.12 66 GLN B C 1
ATOM 1947 O O . GLN B 1 66 ? 3.816 -34.594 0.043 1 90.12 66 GLN B O 1
ATOM 1952 N N . VAL B 1 67 ? 2.289 -36 -0.783 1 76.81 67 VAL B N 1
ATOM 1953 C CA . VAL B 1 67 ? 2.281 -36.844 0.405 1 76.81 67 VAL B CA 1
ATOM 1954 C C . VAL B 1 67 ? 3.35 -37.938 0.276 1 76.81 67 VAL B C 1
ATOM 1956 O O . VAL B 1 67 ? 3.49 -38.562 -0.781 1 76.81 67 VAL B O 1
ATOM 1959 N N . ALA B 1 68 ? 4.273 -37.875 1.251 1 68.75 68 ALA B N 1
ATOM 1960 C CA . ALA B 1 68 ? 5.27 -38.938 1.235 1 68.75 68 ALA B CA 1
ATOM 1961 C C . ALA B 1 68 ? 4.609 -40.312 1.311 1 68.75 68 ALA B C 1
ATOM 1963 O O . ALA B 1 68 ? 3.57 -40.469 1.951 1 68.75 68 ALA B O 1
ATOM 1964 N N . SER B 1 69 ? 4.789 -41.125 0.409 1 59.28 69 SER B N 1
ATOM 1965 C CA . SER B 1 69 ? 4.316 -42.5 0.454 1 59.28 69 SER B CA 1
ATOM 1966 C C . SER B 1 69 ? 4.629 -43.125 1.8 1 59.28 69 SER B C 1
ATOM 1968 O O . SER B 1 69 ? 5.633 -42.812 2.436 1 59.28 69 SER B O 1
ATOM 1970 N N . LEU B 1 70 ? 3.588 -43.594 2.525 1 55.66 70 LEU B N 1
ATOM 1971 C CA . LEU B 1 70 ? 3.715 -44.406 3.746 1 55.66 70 LEU B CA 1
ATOM 1972 C C . LEU B 1 70 ? 4.984 -45.25 3.715 1 55.66 70 LEU B C 1
ATOM 1974 O O . LEU B 1 70 ? 5.582 -45.5 4.758 1 55.66 70 LEU B O 1
ATOM 1978 N N . PHE B 1 71 ? 5.262 -45.781 2.609 1 56.03 71 PHE B N 1
ATOM 1979 C CA . PHE B 1 71 ? 6.359 -46.75 2.568 1 56.03 71 PHE B CA 1
ATOM 1980 C C . PHE B 1 71 ? 7.691 -46.062 2.842 1 56.03 71 PHE B C 1
ATOM 1982 O O . PHE B 1 71 ? 8.641 -46.688 3.309 1 56.03 71 PHE B O 1
ATOM 1989 N N . SER B 1 72 ? 7.781 -44.812 2.68 1 53.5 72 SER B N 1
ATOM 1990 C CA . SER B 1 72 ? 9.039 -44.125 2.932 1 53.5 72 SER B CA 1
ATOM 1991 C C . SER B 1 72 ? 9.117 -43.625 4.371 1 53.5 72 SER B C 1
ATOM 1993 O O . SER B 1 72 ? 10.125 -43.031 4.781 1 53.5 72 SER B O 1
ATOM 1995 N N . ILE B 1 73 ? 7.977 -43.688 5.035 1 53.09 73 ILE B N 1
ATOM 1996 C CA . ILE B 1 73 ? 7.957 -43.312 6.445 1 53.09 73 ILE B CA 1
ATOM 1997 C C . ILE B 1 73 ? 8.516 -44.469 7.285 1 53.09 73 ILE B C 1
ATOM 1999 O O . ILE B 1 73 ? 8.016 -45.594 7.23 1 53.09 73 ILE B O 1
ATOM 2003 N N . ARG B 1 74 ? 9.758 -44.469 7.641 1 54.59 74 ARG B N 1
ATOM 2004 C CA . ARG B 1 74 ? 10.297 -45.469 8.57 1 54.59 74 ARG B CA 1
ATOM 2005 C C . ARG B 1 74 ? 9.484 -45.5 9.859 1 54.59 74 ARG B C 1
ATOM 2007 O O . ARG B 1 74 ? 8.945 -44.469 10.289 1 54.59 74 ARG B O 1
ATOM 2014 N N . PRO B 1 75 ? 9.125 -46.625 10.375 1 51.31 75 PRO B N 1
ATOM 2015 C CA . PRO B 1 75 ? 8.344 -46.875 11.586 1 51.31 75 PRO B CA 1
ATOM 2016 C C . PRO B 1 75 ? 8.688 -45.906 12.719 1 51.31 75 PRO B C 1
ATOM 2018 O O . PRO B 1 75 ? 7.863 -45.656 13.609 1 51.31 75 PRO B O 1
ATOM 2021 N N . ILE B 1 76 ? 9.859 -45.75 13.078 1 50.94 76 ILE B N 1
ATOM 2022 C CA . ILE B 1 76 ? 10.281 -45 14.258 1 50.94 76 ILE B CA 1
ATOM 2023 C C . ILE B 1 76 ? 10.086 -43.5 14.023 1 50.94 76 ILE B C 1
ATOM 2025 O O . ILE B 1 76 ? 10.242 -42.719 14.945 1 50.94 76 ILE B O 1
ATOM 2029 N N . ASP B 1 77 ? 10.062 -43.188 12.766 1 48.62 77 ASP B N 1
ATOM 2030 C CA . ASP B 1 77 ? 9.984 -41.719 12.57 1 48.62 77 ASP B CA 1
ATOM 2031 C C . ASP B 1 77 ? 8.57 -41.219 12.844 1 48.62 77 ASP B C 1
ATOM 2033 O O . ASP B 1 77 ? 7.594 -41.75 12.32 1 48.62 77 ASP B O 1
ATOM 2037 N N . PRO B 1 78 ? 8.297 -40.781 14.023 1 46.38 78 PRO B N 1
ATOM 2038 C CA . PRO B 1 78 ? 6.965 -40.25 14.258 1 46.38 78 PRO B CA 1
ATOM 2039 C C . PRO B 1 78 ? 6.305 -39.719 12.984 1 46.38 78 PRO B C 1
ATOM 2041 O O . PRO B 1 78 ? 7 -39.375 12.023 1 46.38 78 PRO B O 1
ATOM 2044 N N . VAL B 1 79 ? 5.117 -40.219 12.703 1 46.5 79 VAL B N 1
ATOM 2045 C CA . VAL B 1 79 ? 4.273 -39.844 11.578 1 46.5 79 VAL B CA 1
ATOM 2046 C C . VAL B 1 79 ? 4.57 -38.406 11.195 1 46.5 79 VAL B C 1
ATOM 2048 O O . VAL B 1 79 ? 4.105 -37.469 11.852 1 46.5 79 VAL B O 1
ATOM 2051 N N . ALA B 1 80 ? 5.723 -37.969 11.25 1 47.19 80 ALA B N 1
ATOM 2052 C CA . ALA B 1 80 ? 5.926 -36.625 10.742 1 47.19 80 ALA B CA 1
ATOM 2053 C C . ALA B 1 80 ? 5.145 -36.406 9.453 1 47.19 80 ALA B C 1
ATOM 2055 O O . ALA B 1 80 ? 5.254 -37.188 8.508 1 47.19 80 ALA B O 1
ATOM 2056 N N . ASP B 1 81 ? 3.814 -36.094 9.398 1 52 81 ASP B N 1
ATOM 2057 C CA . ASP B 1 81 ? 3.023 -35.594 8.281 1 52 81 ASP B CA 1
ATOM 2058 C C . ASP B 1 81 ? 3.92 -34.938 7.227 1 52 81 ASP B C 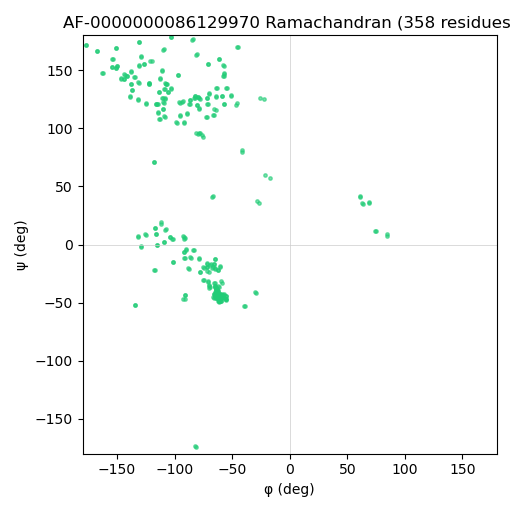1
ATOM 2060 O O . ASP B 1 81 ? 4.25 -33.75 7.316 1 52 81 ASP B O 1
ATOM 2064 N N . SER B 1 82 ? 4.844 -35.719 6.695 1 62.5 82 SER B N 1
ATOM 2065 C CA . SER B 1 82 ? 5.98 -35.344 5.871 1 62.5 82 SER B CA 1
ATOM 2066 C C . SER B 1 82 ? 5.527 -34.812 4.512 1 62.5 82 SER B C 1
ATOM 2068 O O . SER B 1 82 ? 5.586 -35.531 3.512 1 62.5 82 SER B O 1
ATOM 2070 N N . GLN B 1 83 ? 4.535 -34.062 4.449 1 79.62 83 GLN B N 1
ATOM 2071 C CA . GLN B 1 83 ? 4.141 -33.438 3.193 1 79.62 83 GLN B CA 1
ATOM 2072 C C . GLN B 1 83 ? 5.211 -32.469 2.701 1 79.62 83 GLN B C 1
ATOM 2074 O O . GLN B 1 83 ? 5.746 -31.672 3.482 1 79.62 83 GLN B O 1
ATOM 2079 N N . LYS B 1 84 ? 5.699 -32.969 1.505 1 89.31 84 LYS B N 1
ATOM 2080 C CA . LYS B 1 84 ? 6.59 -32.031 0.838 1 89.31 84 LYS B CA 1
ATOM 2081 C C . LYS B 1 84 ? 5.801 -30.922 0.128 1 89.31 84 LYS B C 1
ATOM 2083 O O . LYS B 1 84 ? 4.855 -31.203 -0.607 1 89.31 84 LYS B O 1
ATOM 2088 N N . ARG B 1 85 ? 6.105 -29.656 0.436 1 93.81 85 ARG B N 1
ATOM 2089 C CA . ARG B 1 85 ? 5.484 -28.516 -0.213 1 93.81 85 ARG B CA 1
ATOM 2090 C C . ARG B 1 85 ? 6.48 -27.781 -1.105 1 93.81 85 ARG B C 1
ATOM 2092 O O . ARG B 1 85 ? 7.594 -27.469 -0.675 1 93.81 85 ARG B O 1
ATOM 2099 N N . THR B 1 86 ? 6.07 -27.641 -2.32 1 97.06 86 THR B N 1
ATOM 2100 C CA . THR B 1 86 ? 6.871 -26.844 -3.252 1 97.06 86 THR B CA 1
ATOM 2101 C C . THR B 1 86 ? 6.113 -25.609 -3.709 1 97.06 86 THR B C 1
ATOM 2103 O O . THR B 1 86 ? 5.012 -25.719 -4.254 1 97.06 86 THR B O 1
ATOM 2106 N N . MET B 1 87 ? 6.691 -24.438 -3.434 1 98.5 87 MET B N 1
ATOM 2107 C CA . MET B 1 87 ? 6.023 -23.203 -3.83 1 98.5 87 MET B CA 1
ATOM 2108 C C . MET B 1 87 ? 6.043 -23.047 -5.344 1 98.5 87 MET B C 1
ATOM 2110 O O . MET B 1 87 ? 7.105 -23.094 -5.969 1 98.5 87 MET B O 1
ATOM 2114 N N . ILE B 1 88 ? 4.887 -22.766 -5.969 1 98.56 88 ILE B N 1
ATOM 2115 C CA . ILE B 1 88 ? 4.801 -22.781 -7.426 1 98.56 88 ILE B CA 1
ATOM 2116 C C . ILE B 1 88 ? 4.164 -21.484 -7.918 1 98.56 88 ILE B C 1
ATOM 2118 O O . ILE B 1 88 ? 4.02 -21.281 -9.125 1 98.56 88 ILE B O 1
ATOM 2122 N N . GLY B 1 89 ? 3.766 -20.594 -7.055 1 98.81 89 GLY B N 1
ATOM 2123 C CA . GLY B 1 89 ? 3.148 -19.312 -7.395 1 98.81 89 GLY B CA 1
ATOM 2124 C C . GLY B 1 89 ? 2.859 -18.453 -6.184 1 98.81 89 GLY B C 1
ATOM 2125 O O . GLY B 1 89 ? 2.996 -18.906 -5.043 1 98.81 89 GLY B O 1
ATOM 2126 N N . ALA B 1 90 ? 2.469 -17.234 -6.488 1 98.88 90 ALA B N 1
ATOM 2127 C CA . ALA B 1 90 ? 2.146 -16.328 -5.387 1 98.88 90 ALA B CA 1
ATOM 2128 C C . ALA B 1 90 ? 1.423 -15.086 -5.898 1 98.88 90 ALA B C 1
ATOM 2130 O O . ALA B 1 90 ? 1.323 -14.867 -7.105 1 98.88 90 ALA B O 1
ATOM 2131 N N . ALA B 1 91 ? 0.859 -14.359 -5.016 1 98.88 91 ALA B N 1
ATOM 2132 C CA . ALA B 1 91 ? 0.322 -13.008 -5.148 1 98.88 91 ALA B CA 1
ATOM 2133 C C . ALA B 1 91 ? 0.689 -12.148 -3.941 1 98.88 91 ALA B C 1
ATOM 2135 O O . ALA B 1 91 ? 0.658 -12.617 -2.805 1 98.88 91 ALA B O 1
ATOM 2136 N N . ARG B 1 92 ? 1.041 -10.992 -4.223 1 98.81 92 ARG B N 1
ATOM 2137 C CA . ARG B 1 92 ? 1.455 -10.086 -3.156 1 98.81 92 ARG B CA 1
ATOM 2138 C C . ARG B 1 92 ? 0.47 -8.93 -3.002 1 98.81 92 ARG B C 1
ATOM 2140 O O . ARG B 1 92 ? 0.049 -8.328 -3.994 1 98.81 92 ARG B O 1
ATOM 2147 N N . LEU B 1 93 ? 0.062 -8.688 -1.793 1 98.81 93 LEU B N 1
ATOM 2148 C CA . LEU B 1 93 ? -0.829 -7.59 -1.445 1 98.81 93 LEU B CA 1
ATOM 2149 C C . LEU B 1 93 ? -0.108 -6.559 -0.585 1 98.81 93 LEU B C 1
ATOM 2151 O O . LEU B 1 93 ? 0.263 -6.844 0.555 1 98.81 93 LEU B O 1
ATOM 2155 N N . ILE B 1 94 ? 0.201 -5.402 -1.141 1 98.81 94 ILE B N 1
ATOM 2156 C CA . ILE B 1 94 ? 0.676 -4.277 -0.342 1 98.81 94 ILE B CA 1
ATOM 2157 C C . ILE B 1 94 ? -0.507 -3.594 0.342 1 98.81 94 ILE B C 1
ATOM 2159 O O . ILE B 1 94 ? -1.397 -3.062 -0.327 1 98.81 94 ILE B O 1
ATOM 2163 N N . THR B 1 95 ? -0.504 -3.625 1.69 1 98.69 95 THR B N 1
ATOM 2164 C CA . THR B 1 95 ? -1.765 -3.346 2.369 1 98.69 95 THR B CA 1
ATOM 2165 C C . THR B 1 95 ? -1.515 -2.799 3.771 1 98.69 95 THR B C 1
ATOM 2167 O O . THR B 1 95 ? -0.459 -3.045 4.359 1 98.69 95 THR B O 1
ATOM 2170 N N . ASP B 1 96 ? -2.438 -2.039 4.223 1 98.31 96 ASP B N 1
ATOM 2171 C CA . ASP B 1 96 ? -2.484 -1.645 5.625 1 98.31 96 ASP B CA 1
ATOM 2172 C C . ASP B 1 96 ? -3.305 -2.635 6.445 1 98.31 96 ASP B C 1
ATOM 2174 O O . ASP B 1 96 ? -3.475 -2.459 7.656 1 98.31 96 ASP B O 1
ATOM 2178 N N . ARG B 1 97 ? -3.898 -3.609 5.77 1 98.06 97 ARG B N 1
ATOM 2179 C CA . ARG B 1 97 ? 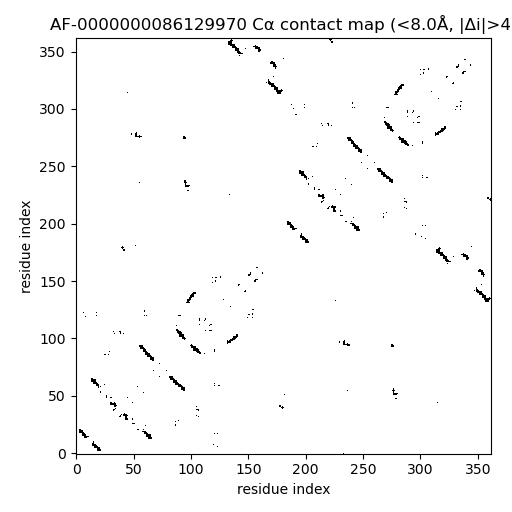-4.625 -4.734 6.352 1 98.06 97 ARG B CA 1
ATOM 2180 C C . ARG B 1 97 ? -5.984 -4.285 6.891 1 98.06 97 ARG B C 1
ATOM 2182 O O . ARG B 1 97 ? -6.645 -5.031 7.617 1 98.06 97 ARG B O 1
ATOM 2189 N N . VAL B 1 98 ? -6.418 -3.088 6.57 1 98.25 98 VAL B N 1
ATOM 2190 C CA . VAL B 1 98 ? -7.68 -2.58 7.098 1 98.25 98 VAL B CA 1
ATOM 2191 C C . VAL B 1 98 ? -8.484 -1.937 5.973 1 98.25 98 VAL B C 1
ATOM 2193 O O . VAL B 1 98 ? -9.609 -2.357 5.688 1 98.25 98 VAL B O 1
ATOM 2196 N N . THR B 1 99 ? -7.891 -0.986 5.191 1 98.44 99 THR B N 1
ATOM 2197 C CA . THR B 1 99 ? -8.703 -0.121 4.344 1 98.44 99 THR B CA 1
ATOM 2198 C C . THR B 1 99 ? -8.359 -0.325 2.873 1 98.44 99 THR B C 1
ATOM 2200 O O . THR B 1 99 ? -9.156 0.002 1.991 1 98.44 99 THR B O 1
ATOM 2203 N N . PHE B 1 100 ? -7.188 -0.823 2.65 1 98.62 100 PHE B N 1
ATOM 2204 C CA . PHE B 1 100 ? -6.711 -0.765 1.272 1 98.62 100 PHE B CA 1
ATOM 2205 C C . PHE B 1 100 ? -5.766 -1.921 0.978 1 98.62 100 PHE B C 1
ATOM 2207 O O . PHE B 1 100 ? -5.027 -2.367 1.859 1 98.62 100 PHE B O 1
ATOM 2214 N N . GLY B 1 101 ? -5.719 -2.332 -0.289 1 98.81 101 GLY B N 1
ATOM 2215 C CA . GLY B 1 101 ? -4.719 -3.242 -0.825 1 98.81 101 GLY B CA 1
ATOM 2216 C C . GLY B 1 101 ? -4.359 -2.949 -2.27 1 98.81 101 GLY B C 1
ATOM 2217 O O . GLY B 1 101 ? -5.23 -2.596 -3.07 1 98.81 101 GLY B O 1
ATOM 2218 N N . TYR B 1 102 ? -3.174 -3.109 -2.568 1 98.94 102 TYR B N 1
ATOM 2219 C CA . TYR B 1 102 ? -2.678 -3.119 -3.939 1 98.94 102 TYR B CA 1
ATOM 2220 C C . TYR B 1 102 ? -2.131 -4.492 -4.312 1 98.94 102 TYR B C 1
ATOM 2222 O O . TYR B 1 102 ? -1.128 -4.941 -3.752 1 98.94 102 TYR B O 1
ATOM 2230 N N . LEU B 1 103 ? -2.793 -5.141 -5.234 1 98.88 103 LEU B N 1
ATOM 2231 C CA . LEU B 1 103 ? -2.4 -6.473 -5.68 1 98.88 103 LEU B CA 1
ATOM 2232 C C . LEU B 1 103 ? -1.356 -6.391 -6.789 1 98.88 103 LEU B C 1
ATOM 2234 O O . LEU B 1 103 ? -1.588 -5.754 -7.816 1 98.88 103 LEU B O 1
ATOM 2238 N N . THR B 1 104 ? -0.199 -7.07 -6.547 1 98.25 104 THR B N 1
ATOM 2239 C CA . THR B 1 104 ? 0.897 -7.055 -7.508 1 98.25 104 THR B CA 1
ATOM 2240 C C . THR B 1 104 ? 1.708 -8.344 -7.426 1 98.25 104 THR B C 1
ATOM 2242 O O . THR B 1 104 ? 1.419 -9.219 -6.602 1 98.25 104 THR B O 1
ATOM 2245 N N . ASP B 1 105 ? 2.588 -8.578 -8.367 1 98.12 105 ASP B N 1
ATOM 2246 C CA . ASP B 1 105 ? 3.543 -9.68 -8.383 1 98.12 105 ASP B CA 1
ATOM 2247 C C . ASP B 1 105 ? 2.824 -11.031 -8.375 1 98.12 105 ASP B C 1
ATOM 2249 O O . ASP B 1 105 ? 3.191 -11.93 -7.621 1 98.12 105 ASP B O 1
ATOM 2253 N N . VAL B 1 106 ? 1.771 -11.094 -9.141 1 98.31 106 VAL B N 1
ATOM 2254 C CA . VAL B 1 106 ? 1.039 -12.344 -9.297 1 98.31 106 VAL B CA 1
ATOM 2255 C C . VAL B 1 106 ? 1.729 -13.219 -10.344 1 98.31 106 VAL B C 1
ATOM 2257 O O . VAL B 1 106 ? 2.012 -12.766 -11.453 1 98.31 106 VAL B O 1
ATOM 2260 N N . TYR B 1 107 ? 2.012 -14.508 -9.953 1 98.12 107 TYR B N 1
ATOM 2261 C CA . TYR B 1 107 ? 2.605 -15.414 -10.93 1 98.12 107 TYR B CA 1
ATOM 2262 C C . TYR B 1 107 ? 2.277 -16.859 -10.602 1 98.12 107 TYR B C 1
ATOM 2264 O O . TYR B 1 107 ? 1.882 -17.188 -9.477 1 98.12 107 TYR B O 1
ATOM 2272 N N . MET B 1 108 ? 2.377 -17.672 -11.539 1 98.12 108 MET B N 1
ATOM 2273 C CA . MET B 1 108 ? 2.354 -19.125 -11.484 1 98.12 108 MET B CA 1
ATOM 2274 C C . MET B 1 108 ? 3.424 -19.734 -12.391 1 98.12 108 MET B C 1
ATOM 2276 O O . MET B 1 108 ? 3.586 -19.297 -13.531 1 98.12 108 MET B O 1
ATOM 2280 N N . LEU B 1 109 ? 4.176 -20.703 -11.875 1 98 109 LEU B N 1
ATOM 2281 C CA . LEU B 1 109 ? 5.16 -21.344 -12.734 1 98 109 LEU B CA 1
ATOM 2282 C C . LEU B 1 109 ? 4.496 -21.953 -13.969 1 98 109 LEU B C 1
ATOM 2284 O O . LEU B 1 109 ? 3.395 -22.5 -13.883 1 98 109 LEU B O 1
ATOM 2288 N N . LYS B 1 110 ? 5.188 -21.891 -15 1 96.19 110 LYS B N 1
ATOM 2289 C CA . LYS B 1 110 ? 4.656 -22.25 -16.312 1 96.19 110 LYS B CA 1
ATOM 2290 C C . LYS B 1 110 ? 4.086 -23.656 -16.297 1 96.19 110 LYS B C 1
ATOM 2292 O O . LYS B 1 110 ? 2.99 -23.906 -16.812 1 96.19 110 LYS B O 1
ATOM 2297 N N . GLU B 1 111 ? 4.793 -24.562 -15.695 1 94.94 111 GLU B N 1
ATOM 2298 C CA . GLU B 1 111 ? 4.41 -25.984 -15.695 1 94.94 111 GLU B CA 1
ATOM 2299 C C . GLU B 1 111 ? 3.102 -26.188 -14.945 1 94.94 111 GLU B C 1
ATOM 2301 O O . GLU B 1 111 ? 2.479 -27.25 -15.055 1 94.94 111 GLU B O 1
ATOM 2306 N N . HIS B 1 112 ? 2.648 -25.203 -14.227 1 95.5 112 HIS B N 1
ATOM 2307 C CA . HIS B 1 112 ? 1.453 -25.359 -13.414 1 95.5 112 HIS B CA 1
ATOM 2308 C C . HIS B 1 112 ? 0.335 -24.438 -13.883 1 95.5 112 HIS B C 1
ATOM 2310 O O . HIS B 1 112 ? -0.689 -24.297 -13.211 1 95.5 112 HIS B O 1
ATOM 2316 N N . GLN B 1 113 ? 0.474 -23.812 -14.969 1 94.06 113 GLN B N 1
ATOM 2317 C CA . GLN B 1 113 ? -0.537 -22.906 -15.516 1 94.06 113 GLN B CA 1
ATOM 2318 C C . GLN B 1 113 ? -1.632 -23.688 -16.234 1 94.06 113 GLN B C 1
ATOM 2320 O O . GLN B 1 113 ? -1.498 -24.891 -16.469 1 94.06 113 GLN B O 1
ATOM 2325 N N . GLN B 1 114 ? -2.73 -23 -16.453 1 92 114 GLN B N 1
ATOM 2326 C CA . GLN B 1 114 ? -3.881 -23.547 -17.156 1 92 114 GLN B CA 1
ATOM 2327 C C . GLN B 1 114 ? -4.484 -24.734 -16.422 1 92 114 GLN B C 1
ATOM 2329 O O . GLN B 1 114 ? -4.895 -25.719 -17.031 1 92 114 GLN B O 1
ATOM 2334 N N . ARG B 1 115 ? -4.441 -24.641 -15.141 1 93.5 115 ARG B N 1
ATOM 2335 C CA . ARG B 1 115 ? -5.016 -25.688 -14.297 1 93.5 115 ARG B CA 1
ATOM 2336 C C . ARG B 1 115 ? -6.023 -25.094 -13.312 1 93.5 115 ARG B C 1
ATOM 2338 O O . ARG B 1 115 ? -6.375 -25.734 -12.32 1 93.5 115 ARG B O 1
ATOM 2345 N N . GLY B 1 116 ? -6.32 -23.844 -13.523 1 95.06 116 GLY B N 1
ATOM 2346 C CA . GLY B 1 116 ? -7.297 -23.203 -12.664 1 95.06 116 GLY B CA 1
ATOM 2347 C C . GLY B 1 116 ? -6.699 -22.656 -11.375 1 95.06 116 GLY B C 1
ATOM 2348 O O . GLY B 1 116 ? -7.426 -22.219 -10.484 1 95.06 116 GLY B O 1
ATOM 2349 N N . LEU B 1 117 ? -5.418 -22.672 -11.219 1 97.19 117 LEU B N 1
ATOM 2350 C CA . LEU B 1 117 ? -4.762 -22.281 -9.969 1 97.19 117 LEU B CA 1
ATOM 2351 C C . LEU B 1 117 ? -4.785 -20.781 -9.781 1 97.19 117 LEU B C 1
ATOM 2353 O O . LEU B 1 117 ? -4.766 -20.281 -8.648 1 97.19 117 LEU B O 1
ATOM 2357 N N . GLY B 1 118 ? -4.773 -20.047 -10.914 1 97.06 118 GLY B N 1
ATOM 2358 C CA . GLY B 1 118 ? -4.969 -18.609 -10.797 1 97.06 118 GLY B CA 1
ATOM 2359 C C . GLY B 1 118 ? -6.289 -18.234 -10.148 1 97.06 118 GLY B C 1
ATOM 2360 O O . GLY B 1 118 ? -6.336 -17.375 -9.266 1 97.06 118 GLY B O 1
ATOM 2361 N N . THR B 1 119 ? -7.328 -18.891 -10.602 1 97.56 119 THR B N 1
ATOM 2362 C CA . THR B 1 119 ? -8.656 -18.688 -10.031 1 97.56 119 THR B CA 1
ATOM 2363 C C . THR B 1 119 ? -8.672 -19.062 -8.555 1 97.56 119 THR B C 1
ATOM 2365 O O . THR B 1 119 ? -9.203 -18.312 -7.723 1 97.56 119 THR B O 1
ATOM 2368 N N . PHE B 1 120 ? -8.078 -20.234 -8.258 1 98.5 120 PHE B N 1
ATOM 2369 C CA . PHE B 1 120 ? -7.973 -20.688 -6.879 1 98.5 120 PHE B CA 1
ATOM 2370 C C . PHE B 1 120 ? -7.277 -19.641 -6.016 1 98.5 120 PHE B C 1
ATOM 2372 O O . PHE B 1 120 ? -7.789 -19.266 -4.957 1 98.5 120 PHE B O 1
ATOM 2379 N N . LEU B 1 121 ? -6.184 -19.109 -6.457 1 98.62 121 LEU B N 1
ATOM 2380 C CA . LEU B 1 121 ? -5.391 -18.109 -5.754 1 98.62 121 LEU B CA 1
ATOM 2381 C C . LEU B 1 121 ? -6.215 -16.844 -5.512 1 98.62 121 LEU B C 1
ATOM 2383 O O . LEU B 1 121 ? -6.242 -16.328 -4.391 1 98.62 121 LEU B O 1
ATOM 2387 N N . MET B 1 122 ? -6.953 -16.359 -6.48 1 98.69 122 MET B N 1
ATOM 2388 C CA . MET B 1 122 ? -7.742 -15.133 -6.363 1 98.69 122 MET B CA 1
ATOM 2389 C C . MET B 1 122 ? -8.922 -15.336 -5.422 1 98.69 122 MET B C 1
ATOM 2391 O O . MET B 1 122 ? -9.32 -14.414 -4.703 1 98.69 122 MET B O 1
ATOM 2395 N N . LYS B 1 123 ? -9.492 -16.531 -5.445 1 98.69 123 LYS B N 1
ATOM 2396 C CA . LYS B 1 123 ? -10.578 -16.812 -4.52 1 98.69 123 LYS B CA 1
ATOM 2397 C C . LYS B 1 123 ? -10.094 -16.781 -3.072 1 98.69 123 LYS B C 1
ATOM 2399 O O . LYS B 1 123 ? -10.797 -16.297 -2.186 1 98.69 123 LYS B O 1
ATOM 2404 N N . CYS B 1 124 ? -8.922 -17.375 -2.805 1 98.75 124 CYS B N 1
ATOM 2405 C CA . CYS B 1 124 ? -8.336 -17.297 -1.473 1 98.75 124 CYS B CA 1
ATOM 2406 C C . CYS B 1 124 ? -8.156 -15.844 -1.036 1 98.75 124 CYS B C 1
ATOM 2408 O O . CYS B 1 124 ? -8.539 -15.477 0.078 1 98.75 124 CYS B O 1
ATOM 2410 N N . LEU B 1 125 ? -7.605 -15.023 -1.93 1 98.75 125 LEU B N 1
ATOM 2411 C CA . LEU B 1 125 ? -7.383 -13.609 -1.649 1 98.75 125 LEU B CA 1
ATOM 2412 C C . LEU B 1 125 ? -8.703 -12.898 -1.394 1 98.75 125 LEU B C 1
ATOM 2414 O O . LEU B 1 125 ? -8.828 -12.133 -0.433 1 98.75 125 LEU B O 1
ATOM 2418 N N . ASN B 1 126 ? -9.688 -13.18 -2.178 1 98.69 126 ASN B N 1
ATOM 2419 C CA . ASN B 1 126 ? -10.984 -12.523 -2.037 1 98.69 126 ASN B CA 1
ATOM 2420 C C . ASN B 1 126 ? -11.641 -12.859 -0.699 1 98.69 126 ASN B C 1
ATOM 2422 O O . ASN B 1 126 ? -12.32 -12.023 -0.112 1 98.69 126 ASN B O 1
ATOM 2426 N N . GLU B 1 127 ? -11.508 -14.086 -0.295 1 98.38 127 GLU B N 1
ATOM 2427 C CA . GLU B 1 127 ? -12.055 -14.477 0.999 1 98.38 127 GLU B CA 1
ATOM 2428 C C . GLU B 1 127 ? -11.484 -13.617 2.125 1 98.38 127 GLU B C 1
ATOM 2430 O O . GLU B 1 127 ? -12.211 -13.188 3.016 1 98.38 127 GLU B O 1
ATOM 2435 N N . VAL B 1 128 ? -10.211 -13.375 2.096 1 98.12 128 VAL B N 1
ATOM 2436 C CA . VAL B 1 128 ? -9.562 -12.555 3.111 1 98.12 128 VAL B CA 1
ATOM 2437 C C . VAL B 1 128 ? -10.062 -11.117 3.01 1 98.12 128 VAL B C 1
ATOM 2439 O O . VAL B 1 128 ? -10.43 -10.508 4.02 1 98.12 128 VAL B O 1
ATOM 2442 N N . LEU B 1 129 ? -10.133 -10.57 1.854 1 97.88 129 LEU B N 1
ATOM 2443 C CA . LEU B 1 129 ? -10.586 -9.195 1.648 1 97.88 129 LEU B CA 1
ATOM 2444 C C . LEU B 1 129 ? -12.031 -9.031 2.113 1 97.88 129 LEU B C 1
ATOM 2446 O O . LEU B 1 129 ? -12.375 -8.016 2.719 1 97.88 129 LEU B O 1
ATOM 2450 N N . ASP B 1 130 ? -12.844 -10.023 1.833 1 97.44 130 ASP B N 1
ATOM 2451 C CA . ASP B 1 130 ? -14.258 -9.961 2.191 1 97.44 130 ASP B CA 1
ATOM 2452 C C . ASP B 1 130 ? -14.438 -9.922 3.707 1 97.44 130 ASP B C 1
ATOM 2454 O O . ASP B 1 130 ? -15.5 -9.531 4.203 1 97.44 130 ASP B O 1
ATOM 2458 N N . SER B 1 131 ? -13.453 -10.352 4.363 1 97.25 131 SER B N 1
ATOM 2459 C CA . SER B 1 131 ? -13.547 -10.367 5.816 1 97.25 131 SER B CA 1
ATOM 2460 C C . SER B 1 131 ? -13.18 -9.008 6.406 1 97.25 131 SER B C 1
ATOM 2462 O O . SER B 1 131 ? -13.281 -8.805 7.621 1 97.25 131 SER B O 1
ATOM 2464 N N . TRP B 1 132 ? -12.75 -8.016 5.648 1 97.38 132 TRP B N 1
ATOM 2465 C CA . TRP B 1 132 ? -12.367 -6.684 6.113 1 97.38 132 TRP B CA 1
ATOM 2466 C C . TRP B 1 132 ? -13.555 -5.73 6.074 1 97.38 132 TRP B C 1
ATOM 2468 O O . TRP B 1 132 ? -13.883 -5.176 5.02 1 97.38 132 TRP B O 1
ATOM 2478 N N . PRO B 1 133 ? -14.125 -5.414 7.184 1 97.25 133 PRO B N 1
ATOM 2479 C CA . PRO B 1 133 ? -15.328 -4.586 7.184 1 97.25 133 PRO B CA 1
ATOM 2480 C C . PRO B 1 133 ? -15.047 -3.131 6.816 1 97.25 133 PRO B C 1
ATOM 2482 O O . PRO B 1 133 ? -15.953 -2.406 6.402 1 97.25 133 PRO B O 1
ATOM 2485 N N . ASP B 1 134 ? -13.766 -2.664 6.93 1 98 134 ASP B N 1
ATOM 2486 C CA . ASP B 1 134 ? -13.445 -1.263 6.68 1 98 134 ASP B CA 1
ATOM 2487 C C . ASP B 1 134 ? -12.68 -1.101 5.371 1 98 134 ASP B C 1
ATOM 2489 O O . ASP B 1 134 ? -12.094 -0.049 5.117 1 98 134 ASP B O 1
ATOM 2493 N N . LEU B 1 135 ? -12.664 -2.174 4.555 1 98.38 135 LEU B N 1
ATOM 2494 C CA . LEU B 1 135 ? -11.984 -2.076 3.266 1 98.38 135 LEU B CA 1
ATOM 2495 C C . LEU B 1 135 ? -12.594 -0.965 2.416 1 98.38 135 LEU B C 1
ATOM 2497 O O . LEU B 1 135 ? -13.812 -0.901 2.248 1 98.38 135 LEU B O 1
ATOM 2501 N N . ARG B 1 136 ? -11.75 -0.098 1.935 1 98.06 136 ARG B N 1
ATOM 2502 C CA . ARG B 1 136 ? -12.164 0.935 0.994 1 98.06 136 ARG B CA 1
ATOM 2503 C C . ARG B 1 136 ? -12.008 0.463 -0.447 1 98.06 136 ARG B C 1
ATOM 2505 O O . ARG B 1 136 ? -12.914 0.621 -1.264 1 98.06 136 ARG B O 1
ATOM 2512 N N . ALA B 1 137 ? -10.82 -0.119 -0.698 1 98.19 137 ALA B N 1
ATOM 2513 C CA . ALA B 1 137 ? -10.586 -0.496 -2.09 1 98.19 137 ALA B CA 1
ATOM 2514 C C . ALA B 1 137 ? -9.445 -1.499 -2.205 1 98.19 137 ALA B C 1
ATOM 2516 O O . ALA B 1 137 ? -8.516 -1.49 -1.389 1 98.19 137 ALA B O 1
ATOM 2517 N N . LEU B 1 138 ? -9.531 -2.359 -3.148 1 98.75 138 LEU B N 1
ATOM 2518 C CA . LEU B 1 138 ? -8.422 -3.09 -3.744 1 98.75 138 LEU B CA 1
ATOM 2519 C C . LEU B 1 138 ? -8.094 -2.545 -5.129 1 98.75 138 LEU B C 1
ATOM 2521 O O . LEU B 1 138 ? -8.984 -2.373 -5.965 1 98.75 138 LEU B O 1
ATOM 2525 N N . TRP B 1 139 ? -6.84 -2.287 -5.352 1 98.75 139 TRP B N 1
ATOM 2526 C CA . TRP B 1 139 ? -6.402 -1.81 -6.66 1 98.75 139 TRP B CA 1
ATOM 2527 C C . TRP B 1 139 ? -5.539 -2.854 -7.363 1 98.75 139 TRP B C 1
ATOM 2529 O O . TRP B 1 139 ? -4.762 -3.561 -6.715 1 98.75 139 TRP B O 1
ATOM 2539 N N . ILE B 1 140 ? -5.715 -2.941 -8.664 1 98.62 140 ILE B N 1
ATOM 2540 C CA . ILE B 1 140 ? -4.949 -3.824 -9.539 1 98.62 140 ILE B CA 1
ATOM 2541 C C . ILE B 1 140 ? -4.594 -3.09 -10.828 1 98.62 140 ILE B C 1
ATOM 2543 O O . ILE B 1 140 ? -5.461 -2.5 -11.477 1 98.62 140 ILE B O 1
ATOM 2547 N N . LEU B 1 141 ? -3.355 -3.072 -11.164 1 97.19 141 LEU B N 1
ATOM 2548 C CA . LEU B 1 141 ? -2.941 -2.633 -12.492 1 97.19 141 LEU B CA 1
ATOM 2549 C C . LEU B 1 141 ? -2.824 -3.816 -13.445 1 97.19 141 LEU B C 1
ATOM 2551 O O . LEU B 1 141 ? -2.104 -4.777 -13.164 1 97.19 141 LEU B O 1
ATOM 2555 N N . SER B 1 142 ? -3.529 -3.787 -14.539 1 95.56 142 SER B N 1
ATOM 2556 C CA . SER B 1 142 ? -3.498 -4.918 -15.461 1 95.56 142 SER B CA 1
ATOM 2557 C C . SER B 1 142 ? -3.572 -4.449 -16.906 1 95.56 142 SER B C 1
ATOM 2559 O O . SER B 1 142 ? -4.32 -3.523 -17.234 1 95.56 142 SER B O 1
ATOM 2561 N N . SER B 1 143 ? -2.809 -5.152 -17.766 1 93.62 143 SER B N 1
ATOM 2562 C CA . SER B 1 143 ? -2.877 -4.914 -19.203 1 93.62 143 SER B CA 1
ATOM 2563 C C . SER B 1 143 ? -3.408 -6.137 -19.938 1 93.62 143 SER B C 1
ATOM 2565 O O . SER B 1 143 ? -3.523 -6.129 -21.172 1 93.62 143 SER B O 1
ATOM 2567 N N . SER B 1 144 ? -3.695 -7.141 -19.234 1 92.19 144 SER B N 1
ATOM 2568 C CA . SER B 1 144 ? -4.172 -8.383 -19.844 1 92.19 144 SER B CA 1
ATOM 2569 C C . SER B 1 144 ? -5.695 -8.453 -19.828 1 92.19 144 SER B C 1
ATOM 2571 O O . SER B 1 144 ? -6.309 -8.5 -18.75 1 92.19 144 SER B O 1
ATOM 2573 N N . PRO B 1 145 ? -6.289 -8.602 -21 1 92.06 145 PRO B N 1
ATOM 2574 C CA . PRO B 1 145 ? -7.746 -8.75 -21.031 1 92.06 145 PRO B CA 1
ATOM 2575 C C . PRO B 1 145 ? -8.227 -10 -20.297 1 92.06 145 PRO B C 1
ATOM 2577 O O . PRO B 1 145 ? -9.273 -9.977 -19.641 1 92.06 145 PRO B O 1
ATOM 2580 N N . GLU B 1 146 ? -7.473 -11 -20.406 1 91.62 146 GLU B N 1
ATOM 2581 C CA . GLU B 1 146 ? -7.828 -12.25 -19.734 1 91.62 146 GLU B CA 1
ATOM 2582 C C . GLU B 1 146 ? -7.824 -12.078 -18.219 1 91.62 146 GLU B C 1
ATOM 2584 O O . GLU B 1 146 ? -8.75 -12.516 -17.531 1 91.62 146 GLU B O 1
ATOM 2589 N N . SER B 1 147 ? -6.766 -11.445 -17.75 1 93.75 147 SER B N 1
ATOM 2590 C CA . SER B 1 147 ? -6.691 -11.211 -16.312 1 93.75 147 SER B CA 1
ATOM 2591 C C . SER B 1 147 ? -7.816 -10.289 -15.844 1 93.75 147 SER B C 1
ATOM 2593 O O . SER B 1 147 ? -8.391 -10.5 -14.773 1 93.75 147 SER B O 1
ATOM 2595 N N . ARG B 1 148 ? -8.133 -9.344 -16.625 1 96.19 148 ARG B N 1
ATOM 2596 C CA . ARG B 1 148 ? -9.195 -8.414 -16.281 1 96.19 148 ARG B CA 1
ATOM 2597 C C . ARG B 1 148 ? -10.523 -9.141 -16.094 1 96.19 148 ARG B C 1
ATOM 2599 O O . ARG B 1 148 ? -11.266 -8.867 -15.156 1 96.19 148 ARG B O 1
ATOM 2606 N N . LYS B 1 149 ? -10.789 -9.977 -16.984 1 96.19 149 LYS B N 1
ATOM 2607 C CA . LYS B 1 149 ? -12.016 -10.758 -16.906 1 96.19 149 LYS B CA 1
ATOM 2608 C C . LYS B 1 149 ? -12.047 -11.594 -15.633 1 96.19 149 LYS B C 1
ATOM 2610 O O . LYS B 1 149 ? -13.078 -11.672 -14.961 1 96.19 149 LYS B O 1
ATOM 2615 N N . LEU B 1 150 ? -10.977 -12.18 -15.312 1 96.75 150 LEU B N 1
ATOM 2616 C CA . LEU B 1 150 ? -10.867 -12.984 -14.102 1 96.75 150 LEU B CA 1
ATOM 2617 C C . LEU B 1 150 ? -11.109 -12.133 -12.859 1 96.75 150 LEU B C 1
ATOM 2619 O O . LEU B 1 150 ? -11.883 -12.523 -11.977 1 96.75 150 LEU B O 1
ATOM 2623 N N . TYR B 1 151 ? -10.438 -10.977 -12.781 1 98.38 151 TYR B N 1
ATOM 2624 C CA . TYR B 1 151 ? -10.562 -10.086 -11.633 1 98.38 151 TYR B CA 1
ATOM 2625 C C . TYR B 1 151 ? -11.992 -9.57 -11.5 1 98.38 151 TYR B C 1
ATOM 2627 O O . TYR B 1 151 ? -12.516 -9.445 -10.391 1 98.38 151 TYR B O 1
ATOM 2635 N N . GLU B 1 152 ? -12.57 -9.297 -12.648 1 98.25 152 GLU B N 1
ATOM 2636 C CA . GLU B 1 152 ? -13.961 -8.867 -12.641 1 98.25 152 GLU B CA 1
ATOM 2637 C C . GLU B 1 152 ? -14.875 -9.953 -12.086 1 98.25 152 GLU B C 1
ATOM 2639 O O . GLU B 1 152 ? -15.742 -9.68 -11.258 1 98.25 152 GLU B O 1
ATOM 2644 N N . LYS B 1 153 ? -14.672 -11.109 -12.516 1 98.12 153 LYS B N 1
ATOM 2645 C CA . LYS B 1 153 ? -15.508 -12.242 -12.102 1 98.12 153 LYS B CA 1
ATOM 2646 C C . LYS B 1 153 ? -15.359 -12.516 -10.609 1 98.12 153 LYS B C 1
ATOM 2648 O O . LYS B 1 153 ? -16.344 -12.773 -9.922 1 98.12 153 LYS B O 1
ATOM 2653 N N . ILE B 1 154 ? -14.164 -12.445 -10.094 1 98.5 154 ILE B N 1
ATOM 2654 C CA . ILE B 1 154 ? -13.891 -12.898 -8.734 1 98.5 154 ILE B CA 1
ATOM 2655 C C . ILE B 1 154 ? -14.07 -11.734 -7.758 1 98.5 154 ILE B C 1
ATOM 2657 O O . ILE B 1 154 ? -14.664 -11.898 -6.691 1 98.5 154 ILE B O 1
ATOM 2661 N N . PHE B 1 155 ? -13.555 -10.578 -8.141 1 98.56 155 PHE B N 1
ATOM 2662 C CA . PHE B 1 155 ? -13.508 -9.445 -7.223 1 98.56 155 PHE B CA 1
ATOM 2663 C C . PHE B 1 155 ? -14.625 -8.453 -7.523 1 98.56 155 PHE B C 1
ATOM 2665 O O . PHE B 1 155 ? -14.914 -7.57 -6.711 1 98.56 155 PHE B O 1
ATOM 2672 N N . GLY B 1 156 ? -15.266 -8.539 -8.672 1 98.19 156 GLY B N 1
ATOM 2673 C CA . GLY B 1 156 ? -16.203 -7.508 -9.094 1 98.19 156 GLY B CA 1
ATOM 2674 C C . GLY B 1 156 ? -15.523 -6.188 -9.422 1 98.19 156 GLY B C 1
ATOM 2675 O O . GLY B 1 156 ? -16.062 -5.117 -9.133 1 98.19 156 GLY B O 1
ATOM 2676 N N . THR B 1 157 ? -14.367 -6.301 -9.984 1 98.38 157 THR B N 1
ATOM 2677 C CA . THR B 1 157 ? -13.609 -5.082 -10.25 1 98.38 157 THR B CA 1
ATOM 2678 C C . THR B 1 157 ? -14.258 -4.273 -11.375 1 98.38 157 THR B C 1
ATOM 2680 O O . THR B 1 157 ? -14.922 -4.836 -12.242 1 98.38 157 THR B O 1
ATOM 2683 N N . VAL B 1 158 ? -13.992 -2.994 -11.344 1 97.38 158 VAL B N 1
ATOM 2684 C CA . VAL B 1 158 ? -14.352 -2.049 -12.391 1 97.38 158 VAL B CA 1
ATOM 2685 C C . VAL B 1 158 ? -13.125 -1.232 -12.797 1 97.38 158 VAL B C 1
ATOM 2687 O O . VAL B 1 158 ? -12.109 -1.229 -12.094 1 97.38 158 VAL B O 1
ATOM 2690 N N . ASP B 1 159 ? -13.234 -0.651 -13.938 1 96.5 159 ASP B N 1
ATOM 2691 C CA . ASP B 1 159 ? -12.203 0.304 -14.32 1 96.5 159 ASP B CA 1
ATOM 2692 C C . ASP B 1 159 ? -12.305 1.585 -13.5 1 96.5 159 ASP B C 1
ATOM 2694 O O . ASP B 1 159 ? -13.32 2.281 -13.547 1 96.5 159 ASP B O 1
ATOM 2698 N N . PHE B 1 160 ? -11.312 1.924 -12.812 1 96.88 160 PHE B N 1
ATOM 2699 C CA . PHE B 1 160 ? -11.336 3.02 -11.852 1 96.88 160 PHE B CA 1
ATOM 2700 C C . PHE B 1 160 ? -11.641 4.344 -12.547 1 96.88 160 PHE B C 1
ATOM 2702 O O . PHE B 1 160 ? -12.492 5.109 -12.094 1 96.88 160 PHE B O 1
ATOM 2709 N N . PHE B 1 161 ? -10.961 4.625 -13.594 1 94.19 161 PHE B N 1
ATOM 2710 C CA . PHE B 1 161 ? -11.078 5.93 -14.234 1 94.19 161 PHE B CA 1
ATOM 2711 C C . PHE B 1 161 ? -12.352 6.008 -15.078 1 94.19 161 PHE B C 1
ATOM 2713 O O . PHE B 1 161 ? -12.844 7.102 -15.367 1 94.19 161 PHE B O 1
ATOM 2720 N N . GLU B 1 162 ? -12.875 4.895 -15.5 1 92.69 162 GLU B N 1
ATOM 2721 C CA . GLU B 1 162 ? -14.18 4.898 -16.172 1 92.69 162 GLU B CA 1
ATOM 2722 C C . GLU B 1 162 ? -15.305 5.188 -15.18 1 92.69 162 GLU B C 1
ATOM 2724 O O . GLU B 1 162 ? -16.297 5.832 -15.531 1 92.69 162 GLU B O 1
ATOM 2729 N N . GLU B 1 163 ? -15.102 4.754 -13.984 1 93.5 163 GLU B N 1
ATOM 2730 C CA . GLU B 1 163 ? -16.156 4.883 -12.984 1 93.5 163 GLU B CA 1
ATOM 2731 C C . GLU B 1 163 ? -16.078 6.23 -12.273 1 93.5 163 GLU B C 1
ATOM 2733 O O . GLU B 1 163 ? -17.031 6.641 -11.602 1 93.5 163 GLU B O 1
ATOM 2738 N N . ASN B 1 164 ? -14.945 6.871 -12.305 1 89 164 ASN B N 1
ATOM 2739 C CA . ASN B 1 164 ? -14.758 8.18 -11.688 1 89 164 ASN B CA 1
ATOM 2740 C C . ASN B 1 164 ? -14.625 9.281 -12.734 1 89 164 ASN B C 1
ATOM 2742 O O . ASN B 1 164 ? -13.625 9.336 -13.453 1 89 164 ASN B O 1
ATOM 2746 N N . SER B 1 165 ? -15.602 10.141 -12.867 1 83.25 165 SER B N 1
ATOM 2747 C CA . SER B 1 165 ? -15.758 11.07 -13.984 1 83.25 165 SER B CA 1
ATOM 2748 C C . SER B 1 165 ? -15.109 12.414 -13.672 1 83.25 165 SER B C 1
ATOM 2750 O O . SER B 1 165 ? -15.273 13.375 -14.422 1 83.25 165 SER B O 1
ATOM 2752 N N . ASP B 1 166 ? -14.414 12.539 -12.602 1 89 166 ASP B N 1
ATOM 2753 C CA . ASP B 1 166 ? -13.711 13.789 -12.336 1 89 166 ASP B CA 1
ATOM 2754 C C . ASP B 1 166 ? -12.602 14.016 -13.359 1 89 166 ASP B C 1
ATOM 2756 O O . ASP B 1 166 ? -11.609 13.281 -13.383 1 89 166 ASP B O 1
ATOM 2760 N N . PRO B 1 167 ? -12.805 14.977 -14.148 1 90.38 167 PRO B N 1
ATOM 2761 C CA . PRO B 1 167 ? -11.828 15.188 -15.227 1 90.38 167 PRO B CA 1
ATOM 2762 C C . PRO B 1 167 ? -10.453 15.602 -14.703 1 90.38 167 PRO B C 1
ATOM 2764 O O . PRO B 1 167 ? -9.469 15.539 -15.445 1 90.38 167 PRO B O 1
ATOM 2767 N N . ASN B 1 168 ? -10.391 16.047 -13.445 1 93.19 168 ASN B N 1
ATOM 2768 C CA . ASN B 1 168 ? -9.117 16.484 -12.891 1 93.19 168 ASN B CA 1
ATOM 2769 C C . ASN B 1 168 ? -8.391 15.344 -12.18 1 93.19 168 ASN B C 1
ATOM 2771 O O . ASN B 1 168 ? -7.23 15.492 -11.781 1 93.19 168 ASN B O 1
ATOM 2775 N N . LEU B 1 169 ? -9.008 14.234 -12.039 1 95.31 169 LEU B N 1
ATOM 2776 C CA . LEU B 1 169 ? -8.438 13.109 -11.297 1 95.31 169 LEU B CA 1
ATOM 2777 C C . LEU B 1 169 ? -7.301 12.469 -12.078 1 95.31 169 LEU B C 1
ATOM 2779 O O . LEU B 1 169 ? -7.453 12.156 -13.266 1 95.31 169 LEU B O 1
ATOM 2783 N N . ARG B 1 170 ? -6.121 12.352 -11.406 1 96.19 170 ARG B N 1
ATOM 2784 C CA . ARG B 1 170 ? -4.945 11.727 -12.008 1 96.19 170 ARG B CA 1
ATOM 2785 C C . ARG B 1 170 ? -4.277 10.758 -11.039 1 96.19 170 ARG B C 1
ATOM 2787 O O . ARG B 1 170 ? -4.25 11 -9.828 1 96.19 170 ARG B O 1
ATOM 2794 N N . LEU B 1 171 ? -3.791 9.711 -11.609 1 97.38 171 LEU B N 1
ATOM 2795 C CA . LEU B 1 171 ? -2.812 8.898 -10.891 1 97.38 171 LEU B CA 1
ATOM 2796 C C . LEU B 1 171 ? -1.396 9.398 -11.156 1 97.38 171 LEU B C 1
ATOM 2798 O O . LEU B 1 171 ? -0.914 9.336 -12.289 1 97.38 171 LEU B O 1
ATOM 2802 N N . LEU B 1 172 ? -0.799 9.93 -10.094 1 98.31 172 LEU B N 1
ATOM 2803 C CA . LEU B 1 172 ? 0.563 10.438 -10.211 1 98.31 172 LEU B CA 1
ATOM 2804 C C . LEU B 1 172 ? 1.572 9.398 -9.727 1 98.31 172 LEU B C 1
ATOM 2806 O O . LEU B 1 172 ? 1.302 8.656 -8.781 1 98.31 172 LEU B O 1
ATOM 2810 N N . GLU B 1 173 ? 2.736 9.43 -10.414 1 98.38 173 GLU B N 1
ATOM 2811 C CA . GLU B 1 173 ? 3.775 8.461 -10.062 1 98.38 173 GLU B CA 1
ATOM 2812 C C . GLU B 1 173 ? 5.129 9.148 -9.891 1 98.38 173 GLU B C 1
ATOM 2814 O O . GLU B 1 173 ? 5.566 9.898 -10.766 1 98.38 173 GLU B O 1
ATOM 2819 N N . LYS B 1 174 ? 5.727 8.938 -8.734 1 98.56 174 LYS B N 1
ATOM 2820 C CA . LYS B 1 174 ? 7.172 9.109 -8.617 1 98.56 174 LYS B CA 1
ATOM 2821 C C . LYS B 1 174 ? 7.91 7.828 -8.984 1 98.56 174 LYS B C 1
ATOM 2823 O O . LYS B 1 174 ? 7.727 6.793 -8.344 1 98.56 174 LYS B O 1
ATOM 2828 N N . LYS B 1 175 ? 8.773 7.867 -9.977 1 97.31 175 LYS B N 1
ATOM 2829 C CA . LYS B 1 175 ? 9.562 6.703 -10.359 1 97.31 175 LYS B CA 1
ATOM 2830 C C . LYS B 1 175 ? 10.789 6.551 -9.469 1 97.31 175 LYS B C 1
ATOM 2832 O O . LYS B 1 175 ? 11.547 7.508 -9.273 1 97.31 175 LYS B O 1
ATOM 2837 N N . GLY B 1 176 ? 10.867 5.336 -8.898 1 97.25 176 GLY B N 1
ATOM 2838 C CA . GLY B 1 176 ? 12.055 5.059 -8.109 1 97.25 176 GLY B CA 1
ATOM 2839 C C . GLY B 1 176 ? 13.234 4.578 -8.938 1 97.25 176 GLY B C 1
ATOM 2840 O O . GLY B 1 176 ? 13.133 4.473 -10.164 1 97.25 176 GLY B O 1
ATOM 2841 N N . PRO B 1 177 ? 14.375 4.371 -8.289 1 96.25 177 PRO B N 1
ATOM 2842 C CA . PRO B 1 177 ? 15.578 3.932 -8.992 1 96.25 177 PRO B CA 1
ATOM 2843 C C . PRO B 1 177 ? 15.398 2.58 -9.68 1 96.25 177 PRO B C 1
ATOM 2845 O O . PRO B 1 177 ? 16.125 2.26 -10.625 1 96.25 177 PRO B O 1
ATOM 2848 N N . ARG B 1 178 ? 14.367 1.791 -9.266 1 94.5 178 ARG B N 1
ATOM 2849 C CA . ARG B 1 178 ? 14.18 0.465 -9.844 1 94.5 178 ARG B CA 1
ATOM 2850 C C . ARG B 1 178 ? 12.914 0.408 -10.688 1 94.5 178 ARG B C 1
ATOM 2852 O O . ARG B 1 178 ? 12.359 -0.67 -10.914 1 94.5 178 ARG B O 1
ATOM 2859 N N . SER B 1 179 ? 12.438 1.526 -11.039 1 92 179 SER B N 1
ATOM 2860 C CA . SER B 1 179 ? 11.297 1.552 -11.945 1 92 179 SER B CA 1
ATOM 2861 C C . SER B 1 179 ? 11.664 0.945 -13.297 1 92 179 SER B C 1
ATOM 2863 O O . SER B 1 179 ? 12.75 1.188 -13.82 1 92 179 SER B O 1
ATOM 2865 N N . ASN B 1 180 ? 10.828 0.098 -13.836 1 80.56 180 ASN B N 1
ATOM 2866 C CA . ASN B 1 180 ? 11.109 -0.542 -15.117 1 80.56 180 ASN B CA 1
ATOM 2867 C C . ASN B 1 180 ? 10.328 0.116 -16.25 1 80.56 180 ASN B C 1
ATOM 2869 O O . ASN B 1 180 ? 10.32 -0.389 -17.375 1 80.56 180 ASN B O 1
ATOM 2873 N N . HIS B 1 181 ? 9.641 1.126 -16 1 70.38 181 HIS B N 1
ATOM 2874 C CA . HIS B 1 181 ? 8.945 1.811 -17.078 1 70.38 181 HIS B CA 1
ATOM 2875 C C . HIS B 1 181 ? 9.281 3.299 -17.094 1 70.38 181 HIS B C 1
ATOM 2877 O O . HIS B 1 181 ? 9.719 3.85 -16.094 1 70.38 181 HIS B O 1
#

Foldseek 3Di:
DPDKDKDWDDFPPFIKMKIQHPVPDDLVVLQVLQCDVQQVFGHGDDPVVSVVQSVQKGKIWMWTWDQDPPVPDDPPPPPPSPIDTDTFWMWIWRDPLAAETEIDSGDGHPVPPPRCVSLVSLLVVQVSVVVHPRYNDYDYDDDDPVVVVSCCVRVVDDDPCVVPPPPPDDDDDDDDPSGPD/DPDKDKDWDDFPPFIKMKIQHPVPDDLVVLLVLQCDVQQVFGHGDDPVVSVVQSVQKGKIWMWTWDQDPPVVQPPPNPPPSPIDTDTFWMWIWRDPLAAETEIDSGDGHPVPPPRCVSLVSLLVVQVSVVVHPRYNDYDYDDDDPVVVVSCCVRVVDDDPCVVPPPPVDDDDDDDDPSGPD

Nearest PDB structures (foldseek):
  2ozh-assembly1_A-2  TM=7.620E-01  e=1.603E-09  Xanthomonas campestris pv. campestris
  7dai-assembly2_C  TM=7.209E-01  e=9.079E-07  Oryza sativa Japonica Group
  1y7r-assembly1_B  TM=6.708E-01  e=3.974E-05  Staphylococcus aureus
  3s6f-assembly1_A-2  TM=6.230E-01  e=3.157E-04  Deinococcus radiodurans
  5jph-assembly2_A  TM=6.622E-01  e=2.220E-03  Staphylococcus aureus subsp. aureus COL

InterPro domains:
  IPR000182 GNAT domain [PF00583] (85-156)
  IPR000182 GNAT domain [PS51186] (14-177)
  IPR016181 Acyl-CoA N-acyltransferase [SSF55729] (24-154)
  IPR053144 Putative Acetyltransferase Butenolide Biosynthesis [PTHR43233] (14-162)

Organism: Cryphonectria parasitica (strain ATCC 38755 / EP155) (NCBI:txid660469)